Protein AF-A0A1M6VVF8-F1 (afdb_monomer_lite)

InterPro domains:
  IPR028204 Tricorn protease C1 domain [PF14684] (56-104)
  IPR029045 ClpP/crotonase-like domain superfamily [SSF52096] (55-132)

Secondary structure (DSSP, 8-state):
-------------B--------------------------EEE-TT----SPPPHHHHHHHHHHHHHHHHHH-S-TTTTT--HHHHHHHHHHHHHH-SSHHHHHHHHHHHHHTT--TT-EEET--PPPPEEES-EEEEETTEEEEEE--TTSS--TTPEEEEETTEEHHHHHHHTT--TTTHHHHHGGGT--------BS--S-EEEEEE-TTT--EEEEEE-EEEHHHHHHHHHHTT----TT---

Sequence (247 aa):
MHNRYITTLGVVLIVSSGFFVPGSSTQTPQTKHEAIPSSASINLLNLKPVGKPTVAEKRAVFNRVWKLFSVHYPSFSFKVVNWKKEKTIYEPKALRANTWSKFFGEINGMILTLHDYHSGLVNAPSIPYYSPAILTQYVDNQLVVVAAPQASKIRPGMVVLGTNGVSINNFMDGIGVPSTQVPDFFRPLGFQIRDVFIENSDRPEEVTVYNPKSGNVLSETLPVYDHSHLQAIWNQYGIILLSNIRL

Structure (mmCIF, N/CA/C/O backbone):
data_AF-A0A1M6VVF8-F1
#
_entry.id   AF-A0A1M6VVF8-F1
#
loop_
_atom_site.group_PDB
_atom_site.id
_atom_site.type_symbol
_atom_site.label_atom_id
_atom_site.label_alt_id
_atom_site.label_comp_id
_atom_site.label_asym_id
_atom_site.label_entity_id
_atom_site.label_seq_id
_atom_site.pdbx_PDB_ins_code
_atom_site.Cartn_x
_atom_site.Cartn_y
_atom_site.Cartn_z
_atom_site.occupancy
_atom_site.B_iso_or_equiv
_atom_site.auth_seq_id
_atom_site.auth_comp_id
_atom_site.auth_asym_id
_atom_site.auth_atom_id
_atom_site.pdbx_PDB_model_num
ATOM 1 N N . MET A 1 1 ? 38.860 12.052 -9.761 1.00 37.88 1 MET A N 1
ATOM 2 C CA . MET A 1 1 ? 37.422 11.758 -9.948 1.00 37.88 1 MET A CA 1
ATOM 3 C C . MET A 1 1 ? 37.241 10.253 -9.819 1.00 37.88 1 MET A C 1
ATOM 5 O O . MET A 1 1 ? 37.781 9.518 -10.631 1.00 37.88 1 MET A O 1
ATOM 9 N N . HIS A 1 2 ? 36.643 9.793 -8.719 1.00 32.72 2 HIS A N 1
ATOM 10 C CA . HIS A 1 2 ? 36.600 8.375 -8.349 1.00 32.72 2 HIS A CA 1
ATOM 11 C C . HIS A 1 2 ? 35.521 7.618 -9.140 1.00 32.72 2 HIS A C 1
ATOM 13 O O . HIS A 1 2 ? 34.332 7.795 -8.889 1.00 32.72 2 HIS A O 1
ATOM 19 N N . ASN A 1 3 ? 35.953 6.732 -10.041 1.00 36.28 3 ASN A N 1
ATOM 20 C CA . ASN A 1 3 ? 35.150 5.628 -10.565 1.00 36.28 3 ASN A CA 1
ATOM 21 C C . ASN A 1 3 ? 34.848 4.648 -9.420 1.00 36.28 3 ASN A C 1
ATOM 23 O O . ASN A 1 3 ? 35.696 3.838 -9.052 1.00 36.28 3 ASN A O 1
ATOM 27 N N . ARG A 1 4 ? 33.641 4.710 -8.853 1.00 34.53 4 ARG A N 1
ATOM 28 C CA . ARG A 1 4 ? 33.059 3.610 -8.072 1.00 34.53 4 ARG A CA 1
ATOM 29 C C . ARG A 1 4 ? 31.896 3.031 -8.871 1.00 34.53 4 ARG A C 1
ATOM 31 O O . ARG A 1 4 ? 30.742 3.355 -8.619 1.00 34.53 4 ARG A O 1
ATOM 38 N N . TYR A 1 5 ? 32.211 2.206 -9.867 1.00 36.88 5 TYR A N 1
ATOM 39 C CA . TYR A 1 5 ? 31.207 1.373 -10.519 1.00 36.88 5 TYR A CA 1
ATOM 40 C C . TYR A 1 5 ? 30.809 0.261 -9.546 1.00 36.88 5 TYR A C 1
ATOM 42 O O . TYR A 1 5 ? 31.585 -0.652 -9.270 1.00 36.88 5 TYR A O 1
ATOM 50 N N . ILE A 1 6 ? 29.600 0.363 -8.994 1.00 40.31 6 ILE A N 1
ATOM 51 C CA . ILE A 1 6 ? 28.922 -0.745 -8.321 1.00 40.31 6 ILE A CA 1
ATOM 52 C C . ILE A 1 6 ? 28.509 -1.723 -9.428 1.00 40.31 6 ILE A C 1
ATOM 54 O O . ILE A 1 6 ? 27.406 -1.658 -9.962 1.00 40.31 6 ILE A O 1
ATOM 58 N N . THR A 1 7 ? 29.424 -2.610 -9.815 1.00 39.16 7 THR A N 1
ATOM 59 C CA . THR A 1 7 ? 29.174 -3.666 -10.806 1.00 39.16 7 THR A CA 1
ATOM 60 C C . THR A 1 7 ? 29.006 -5.006 -10.105 1.00 39.16 7 THR A C 1
ATOM 62 O O . THR A 1 7 ? 29.743 -5.946 -10.372 1.00 39.16 7 THR A O 1
ATOM 65 N N . THR A 1 8 ? 28.059 -5.129 -9.174 1.00 37.53 8 THR A N 1
ATOM 66 C CA . THR A 1 8 ? 27.550 -6.457 -8.789 1.00 37.53 8 THR A CA 1
ATOM 67 C C . THR A 1 8 ? 26.143 -6.341 -8.207 1.00 37.53 8 THR A C 1
ATOM 69 O O . THR A 1 8 ? 25.942 -6.301 -7.000 1.00 37.53 8 THR A O 1
ATOM 72 N N . LEU A 1 9 ? 25.134 -6.304 -9.079 1.00 39.62 9 LEU A N 1
ATOM 73 C CA . LEU A 1 9 ? 23.787 -6.746 -8.712 1.00 39.62 9 LEU A CA 1
ATOM 74 C C . LEU A 1 9 ? 23.829 -8.276 -8.613 1.00 39.62 9 LEU A C 1
ATOM 76 O O . LEU A 1 9 ? 23.529 -8.986 -9.572 1.00 39.62 9 LEU A O 1
ATOM 80 N N . GLY A 1 10 ? 24.273 -8.782 -7.463 1.00 37.47 10 GLY A N 1
ATOM 81 C CA . GLY A 1 10 ? 24.111 -10.185 -7.103 1.00 37.47 10 GLY A CA 1
ATOM 82 C C . GLY A 1 10 ? 22.639 -10.444 -6.809 1.00 37.47 10 GLY A C 1
ATOM 83 O O . GLY A 1 10 ? 22.195 -10.266 -5.686 1.00 37.47 10 GLY A O 1
ATOM 84 N N . VAL A 1 11 ? 21.861 -10.811 -7.825 1.00 41.53 11 VAL A N 1
ATOM 85 C CA . VAL A 1 11 ? 20.496 -11.321 -7.646 1.00 41.53 11 VAL A CA 1
ATOM 86 C C . VAL A 1 11 ? 20.577 -12.826 -7.828 1.00 41.53 11 VAL A C 1
ATOM 88 O O . VAL A 1 11 ? 20.608 -13.314 -8.959 1.00 41.53 11 VAL A O 1
ATOM 91 N N . VAL A 1 12 ? 20.672 -13.555 -6.719 1.00 44.25 12 VAL A N 1
ATOM 92 C CA . VAL A 1 12 ? 20.669 -15.019 -6.719 1.00 44.25 12 VAL A CA 1
ATOM 93 C C . VAL A 1 12 ? 19.694 -15.493 -5.652 1.00 44.25 12 VAL A C 1
ATOM 95 O O . VAL A 1 12 ? 19.976 -15.370 -4.466 1.00 44.25 12 VAL A O 1
ATOM 98 N N . LEU A 1 13 ? 18.554 -15.994 -6.138 1.00 41.00 13 LEU A N 1
ATOM 99 C CA . LEU A 1 13 ? 17.633 -16.999 -5.586 1.00 41.00 13 LEU A CA 1
ATOM 100 C C . LEU A 1 13 ? 16.189 -16.584 -5.862 1.00 41.00 13 LEU A C 1
ATOM 102 O O . LEU A 1 13 ? 15.679 -15.619 -5.297 1.00 41.00 13 LEU A O 1
ATOM 106 N N . ILE A 1 14 ? 15.538 -17.364 -6.723 1.00 43.69 14 ILE A N 1
ATOM 107 C CA . ILE A 1 14 ? 14.090 -17.526 -6.693 1.00 43.69 14 ILE A CA 1
ATOM 108 C C . ILE A 1 14 ? 13.856 -18.683 -5.738 1.00 43.69 14 ILE A C 1
ATOM 110 O O . ILE A 1 14 ? 14.276 -19.807 -6.009 1.00 43.69 14 ILE A O 1
ATOM 114 N N . VAL A 1 15 ? 13.249 -18.397 -4.592 1.00 42.22 15 VAL A N 1
ATOM 115 C CA . VAL A 1 15 ? 12.835 -19.444 -3.660 1.00 42.22 15 VAL A CA 1
ATOM 116 C C . VAL A 1 15 ? 11.482 -19.946 -4.147 1.00 42.22 15 VAL A C 1
ATOM 118 O O . VAL A 1 15 ? 10.463 -19.309 -3.897 1.00 42.22 15 VAL A O 1
ATOM 121 N N . SER A 1 16 ? 11.463 -21.061 -4.879 1.00 38.25 16 SER A N 1
ATOM 122 C CA . SER A 1 16 ? 10.223 -21.808 -5.086 1.00 38.25 16 SER A CA 1
ATOM 123 C C . SER A 1 16 ? 9.969 -22.616 -3.817 1.00 38.25 16 SER A C 1
ATOM 125 O O . SER A 1 16 ? 10.670 -23.594 -3.550 1.00 38.25 16 SER A O 1
ATOM 127 N N . SER A 1 17 ? 9.004 -22.206 -3.001 1.00 39.75 17 SER A N 1
ATOM 128 C CA . SER A 1 17 ? 8.575 -22.980 -1.836 1.00 39.75 17 SER A CA 1
ATOM 129 C C . SER A 1 17 ? 7.789 -24.214 -2.294 1.00 39.75 17 SER A C 1
ATOM 131 O O . SER A 1 17 ? 6.562 -24.218 -2.313 1.00 39.75 17 SER A O 1
ATOM 133 N N . GLY A 1 18 ? 8.506 -25.262 -2.708 1.00 31.70 18 GLY A N 1
ATOM 134 C CA . GLY A 1 18 ? 7.954 -26.604 -2.865 1.00 31.70 18 GLY A CA 1
ATOM 135 C C . GLY A 1 18 ? 7.808 -27.244 -1.488 1.00 31.70 18 GLY A C 1
ATOM 136 O O . GLY A 1 18 ? 8.805 -27.495 -0.814 1.00 31.70 18 GLY A O 1
ATOM 137 N N . PHE A 1 19 ? 6.577 -27.481 -1.043 1.00 32.69 19 PHE A N 1
ATOM 138 C CA . PHE A 1 19 ? 6.321 -28.198 0.203 1.00 32.69 19 PHE A CA 1
ATOM 139 C C . PHE A 1 19 ? 6.717 -29.674 0.043 1.00 32.69 19 PHE A C 1
ATOM 141 O O . PHE A 1 19 ? 6.043 -30.426 -0.655 1.00 32.69 19 PHE A O 1
ATOM 148 N N . PHE A 1 20 ? 7.798 -30.096 0.702 1.00 29.22 20 PHE A N 1
ATOM 149 C CA . PHE A 1 20 ? 8.102 -31.510 0.929 1.00 29.22 20 PHE A CA 1
ATOM 150 C C . PHE A 1 20 ? 7.536 -31.894 2.303 1.00 29.22 20 PHE A C 1
ATOM 152 O O . PHE A 1 20 ? 8.004 -31.396 3.325 1.00 29.22 20 PHE A O 1
ATOM 159 N N . VAL A 1 21 ? 6.512 -32.749 2.335 1.00 32.06 21 VAL A N 1
ATOM 160 C CA . VAL A 1 21 ? 5.998 -33.356 3.572 1.00 32.06 21 VAL A CA 1
ATOM 161 C C . VAL A 1 21 ? 6.611 -34.755 3.689 1.00 32.06 21 VAL A C 1
ATOM 163 O O . VAL A 1 21 ? 6.272 -35.617 2.878 1.00 32.06 21 VAL A O 1
ATOM 166 N N . PRO A 1 22 ? 7.506 -35.033 4.654 1.00 32.88 22 PRO A N 1
ATOM 167 C CA . PRO A 1 22 ? 7.902 -36.399 4.955 1.00 32.88 22 PRO A CA 1
ATOM 168 C C . PRO A 1 22 ? 6.835 -37.012 5.868 1.00 32.88 22 PRO A C 1
ATOM 170 O O . PRO A 1 22 ? 6.723 -36.658 7.038 1.00 32.88 22 PRO A O 1
ATOM 173 N N . GLY A 1 23 ? 6.018 -37.913 5.325 1.00 30.55 23 GLY A N 1
ATOM 174 C CA . GLY A 1 23 ? 4.985 -38.606 6.090 1.00 30.55 23 GLY A CA 1
ATOM 175 C C . GLY A 1 23 ? 4.560 -39.902 5.417 1.00 30.55 23 GLY A C 1
ATOM 176 O O . GLY A 1 23 ? 3.806 -39.899 4.451 1.00 30.55 23 GLY A O 1
ATOM 177 N N . SER A 1 24 ? 5.060 -41.015 5.939 1.00 42.22 24 SER A N 1
ATOM 178 C CA . SER A 1 24 ? 4.653 -42.377 5.612 1.00 42.22 24 SER A CA 1
ATOM 179 C C . SER A 1 24 ? 3.178 -42.616 5.949 1.00 42.22 24 SER A C 1
ATOM 181 O O . SER A 1 24 ? 2.829 -42.699 7.124 1.00 42.22 24 SER A O 1
ATOM 183 N N . SER A 1 25 ? 2.322 -42.778 4.938 1.00 38.91 25 SER A N 1
ATOM 184 C CA . SER A 1 25 ? 1.074 -43.541 5.064 1.00 38.91 25 SER A CA 1
ATOM 185 C C . SER A 1 25 ? 0.576 -44.017 3.694 1.00 38.91 25 SER A C 1
ATOM 187 O O . SER A 1 25 ? 0.853 -43.421 2.657 1.00 38.91 25 SER A O 1
ATOM 189 N N . THR A 1 26 ? -0.075 -45.170 3.736 1.00 39.75 26 THR A N 1
ATOM 190 C CA . THR A 1 26 ? -0.655 -46.025 2.697 1.00 39.75 26 THR A CA 1
ATOM 191 C C . THR A 1 26 ? -1.169 -45.305 1.437 1.00 39.75 26 THR A C 1
ATOM 193 O O . THR A 1 26 ? -2.045 -44.448 1.505 1.00 39.75 26 THR A O 1
ATOM 196 N N . GLN A 1 27 ? -0.649 -45.702 0.267 1.00 35.16 27 GLN A N 1
ATOM 197 C CA . GLN A 1 27 ? -1.040 -45.179 -1.048 1.00 35.16 27 GLN A CA 1
ATOM 198 C C . GLN A 1 27 ? -2.427 -45.684 -1.479 1.00 35.16 27 GLN A C 1
ATOM 200 O O . GLN A 1 27 ? -2.582 -46.831 -1.894 1.00 35.16 27 GLN A O 1
ATOM 205 N N . THR A 1 28 ? -3.417 -44.796 -1.463 1.00 40.78 28 THR A N 1
ATOM 206 C CA . THR A 1 28 ? -4.572 -44.847 -2.378 1.00 40.78 28 THR A CA 1
ATOM 207 C C . THR A 1 28 ? -4.148 -44.196 -3.707 1.00 40.78 28 THR A C 1
ATOM 209 O O . THR A 1 28 ? -3.321 -43.281 -3.658 1.00 40.78 28 THR A O 1
ATOM 212 N N . PRO A 1 29 ? -4.663 -44.592 -4.892 1.00 41.09 29 PRO A N 1
ATOM 213 C CA . PRO A 1 29 ? -4.274 -43.974 -6.161 1.00 41.09 29 PRO A CA 1
ATOM 214 C C . PRO A 1 29 ? -4.738 -42.511 -6.215 1.00 41.09 29 PRO A C 1
ATOM 216 O O . PRO A 1 29 ? -5.852 -42.202 -6.630 1.00 41.09 29 PRO A O 1
ATOM 219 N N . GLN A 1 30 ? -3.889 -41.594 -5.756 1.00 37.03 30 GLN A N 1
ATOM 220 C CA . GLN A 1 30 ? -4.058 -40.171 -5.998 1.00 37.03 30 GLN A CA 1
ATOM 221 C C . GLN A 1 30 ? -3.741 -39.913 -7.469 1.00 37.03 30 GLN A C 1
ATOM 223 O O . GLN A 1 30 ? -2.630 -40.175 -7.938 1.00 37.03 30 GLN A O 1
ATOM 228 N N . THR A 1 31 ? -4.716 -39.378 -8.200 1.00 38.81 31 THR A N 1
ATOM 229 C CA . THR A 1 31 ? -4.455 -38.636 -9.431 1.00 38.81 31 THR A CA 1
ATOM 230 C C . THR A 1 31 ? -3.360 -37.621 -9.130 1.00 38.81 31 THR A C 1
ATOM 232 O O . THR A 1 31 ? -3.511 -36.745 -8.280 1.00 38.81 31 THR A O 1
ATOM 235 N N . LYS A 1 32 ? -2.214 -37.806 -9.782 1.00 35.88 32 LYS A N 1
ATOM 236 C CA . LYS A 1 32 ? -0.995 -37.021 -9.610 1.00 35.88 32 LYS A CA 1
ATOM 237 C C . LYS A 1 32 ? -1.233 -35.608 -10.154 1.00 35.88 32 LYS A C 1
ATOM 239 O O . LYS A 1 32 ? -0.818 -35.287 -11.261 1.00 35.88 32 LYS A O 1
ATOM 244 N N . HIS A 1 33 ? -1.951 -34.777 -9.406 1.00 43.50 33 HIS A N 1
ATOM 245 C CA . HIS A 1 33 ? -1.948 -33.340 -9.630 1.00 43.50 33 HIS A CA 1
ATOM 246 C C . HIS A 1 33 ? -0.563 -32.847 -9.214 1.00 43.50 33 HIS A C 1
ATOM 248 O O . HIS A 1 33 ? -0.262 -32.751 -8.025 1.00 43.50 33 HIS A O 1
ATOM 254 N N . GLU A 1 34 ? 0.311 -32.621 -10.195 1.00 39.91 34 GLU A N 1
ATOM 255 C CA . GLU A 1 34 ? 1.573 -31.925 -9.966 1.00 39.91 34 GLU A CA 1
ATOM 256 C C . GLU A 1 34 ? 1.272 -30.607 -9.253 1.00 39.91 34 GLU A C 1
ATOM 258 O O . GLU A 1 34 ? 0.502 -29.778 -9.743 1.00 39.91 34 GLU A O 1
ATOM 263 N N . ALA A 1 35 ? 1.846 -30.438 -8.062 1.00 48.91 35 ALA A N 1
ATOM 264 C CA . ALA A 1 35 ? 1.793 -29.178 -7.348 1.00 48.91 35 ALA A CA 1
ATOM 265 C C . ALA A 1 35 ? 2.505 -28.134 -8.212 1.00 48.91 35 ALA A C 1
ATOM 267 O O . ALA A 1 35 ? 3.732 -28.131 -8.314 1.00 48.91 35 ALA A O 1
ATOM 268 N N . ILE A 1 36 ? 1.728 -27.273 -8.865 1.00 49.25 36 ILE A N 1
ATOM 269 C CA . ILE A 1 36 ? 2.270 -26.129 -9.587 1.00 49.25 36 ILE A CA 1
ATOM 270 C C . ILE A 1 36 ? 2.908 -25.232 -8.518 1.00 49.25 36 ILE A C 1
ATOM 272 O O . ILE A 1 36 ? 2.189 -24.789 -7.616 1.00 49.25 36 ILE A O 1
ATOM 276 N N . PRO A 1 37 ? 4.229 -24.975 -8.555 1.00 50.06 37 PRO A N 1
ATOM 277 C CA . PRO A 1 37 ? 4.837 -24.021 -7.637 1.00 50.06 37 PRO A CA 1
ATOM 278 C C . PRO A 1 37 ? 4.098 -22.693 -7.802 1.00 50.06 37 PRO A C 1
ATOM 280 O O . PRO A 1 37 ? 3.917 -22.237 -8.922 1.00 50.06 37 PRO A O 1
ATOM 283 N N . SER A 1 38 ? 3.597 -22.112 -6.713 1.00 56.03 38 SER A N 1
ATOM 284 C CA . SER A 1 38 ? 2.626 -21.010 -6.758 1.00 56.03 38 SER A CA 1
ATOM 285 C C . SER A 1 38 ? 3.227 -19.657 -6.369 1.00 56.03 38 SER A C 1
ATOM 287 O O . SER A 1 38 ? 2.494 -18.789 -5.909 1.00 56.03 38 SER A O 1
ATOM 289 N N . SER A 1 39 ? 4.552 -19.500 -6.462 1.00 57.56 39 SER A N 1
ATOM 290 C CA . SER A 1 39 ? 5.267 -18.334 -5.939 1.00 57.56 39 SER A CA 1
ATOM 291 C C . SER A 1 39 ? 6.555 -18.009 -6.698 1.00 57.56 39 SER A C 1
ATOM 293 O O . SER A 1 39 ? 7.280 -18.913 -7.117 1.00 57.56 39 SER A O 1
ATOM 295 N N . ALA A 1 40 ? 6.881 -16.716 -6.832 1.00 67.38 40 ALA A N 1
ATOM 296 C CA . ALA A 1 40 ? 8.209 -16.269 -7.256 1.00 67.38 40 ALA A CA 1
ATOM 297 C C . ALA A 1 40 ? 8.630 -14.977 -6.538 1.00 67.38 40 ALA A C 1
ATOM 299 O O . ALA A 1 40 ? 8.149 -13.887 -6.836 1.00 67.38 40 ALA A O 1
ATOM 300 N N . SER A 1 41 ? 9.600 -15.082 -5.635 1.00 66.00 41 SER A N 1
ATOM 301 C CA . SER A 1 41 ? 10.222 -13.926 -4.981 1.00 66.00 41 SER A CA 1
ATOM 302 C C . SER A 1 41 ? 11.605 -13.636 -5.557 1.00 66.00 41 SER A C 1
ATOM 304 O O . SER A 1 41 ? 12.371 -14.557 -5.840 1.00 66.00 41 SER A O 1
ATOM 306 N N . ILE A 1 42 ? 11.947 -12.351 -5.690 1.00 72.25 42 ILE A N 1
ATOM 307 C CA . ILE A 1 42 ? 13.299 -11.909 -6.053 1.00 72.25 42 ILE A CA 1
ATOM 308 C C . ILE A 1 42 ? 13.946 -11.275 -4.828 1.00 72.25 42 ILE A C 1
ATOM 310 O O . ILE A 1 42 ? 13.526 -10.214 -4.368 1.00 72.25 42 ILE A O 1
ATOM 314 N N . ASN A 1 43 ? 15.007 -11.901 -4.325 1.00 72.56 43 ASN A N 1
ATOM 315 C CA . ASN A 1 43 ? 15.827 -11.318 -3.271 1.00 72.56 43 ASN A CA 1
ATOM 316 C C . ASN A 1 43 ? 16.910 -10.421 -3.875 1.00 72.56 43 ASN A C 1
ATOM 318 O O . ASN A 1 43 ? 17.728 -10.870 -4.678 1.00 72.56 43 ASN A O 1
ATOM 322 N N . LEU A 1 44 ? 16.918 -9.149 -3.476 1.00 68.00 44 LEU A N 1
ATOM 323 C CA . LEU A 1 44 ? 17.895 -8.167 -3.940 1.00 68.00 44 LEU A CA 1
ATOM 324 C C . LEU A 1 44 ? 19.170 -8.121 -3.076 1.00 68.00 44 LEU A C 1
ATOM 326 O O . LEU A 1 44 ? 19.926 -7.165 -3.196 1.00 68.00 44 LEU A O 1
ATOM 330 N N . LEU A 1 45 ? 19.410 -9.123 -2.216 1.00 60.53 45 LEU A N 1
ATOM 331 C CA . LEU A 1 45 ? 20.599 -9.280 -1.358 1.00 60.53 45 LEU A CA 1
ATOM 332 C C . LEU A 1 45 ? 21.091 -7.955 -0.757 1.00 60.53 45 LEU A C 1
ATOM 334 O O . LEU A 1 45 ? 22.209 -7.512 -1.017 1.00 60.53 45 LEU A O 1
ATOM 338 N N . ASN A 1 46 ? 20.243 -7.324 0.061 1.00 56.69 46 ASN A N 1
ATOM 339 C CA . ASN A 1 46 ? 20.556 -6.064 0.737 1.00 56.69 46 ASN A CA 1
ATOM 340 C C . ASN A 1 46 ? 21.073 -4.990 -0.224 1.00 56.69 46 ASN A C 1
ATOM 342 O O . ASN A 1 46 ? 22.063 -4.313 0.070 1.00 56.69 46 ASN A O 1
ATOM 346 N N . LEU A 1 47 ? 20.409 -4.831 -1.372 1.00 63.91 47 LEU A N 1
ATOM 347 C CA . LEU A 1 47 ? 20.701 -3.736 -2.279 1.00 63.91 47 LEU A CA 1
ATOM 348 C C . LEU A 1 47 ? 20.550 -2.421 -1.507 1.00 63.91 47 LEU A C 1
ATOM 350 O O . LEU A 1 47 ? 19.446 -1.962 -1.225 1.00 63.91 47 LEU A O 1
ATOM 354 N N . LYS A 1 48 ? 21.683 -1.802 -1.181 1.00 67.44 48 LYS A N 1
ATOM 355 C CA . LYS A 1 48 ? 21.762 -0.454 -0.615 1.00 67.44 48 LYS A CA 1
ATOM 356 C C . LYS A 1 48 ? 22.349 0.464 -1.677 1.00 67.44 48 LYS A C 1
ATOM 358 O O . LYS A 1 48 ? 23.502 0.881 -1.554 1.00 67.44 48 LYS A O 1
ATOM 363 N N . PRO A 1 49 ? 21.620 0.708 -2.778 1.00 71.69 49 PRO A N 1
ATOM 364 C CA . PRO A 1 49 ? 22.146 1.549 -3.829 1.00 71.69 49 PRO A CA 1
ATOM 365 C C . PRO A 1 49 ? 22.340 2.965 -3.270 1.00 71.69 49 PRO A C 1
ATOM 367 O O . PRO A 1 49 ? 21.464 3.522 -2.606 1.00 71.69 49 PRO A O 1
ATOM 370 N N . VAL A 1 50 ? 23.527 3.523 -3.490 1.00 72.56 50 VAL A N 1
ATOM 371 C CA . VAL A 1 50 ? 23.922 4.829 -2.953 1.00 72.56 50 VAL A CA 1
ATOM 372 C C . VAL A 1 50 ? 23.605 5.910 -3.983 1.00 72.56 50 VAL A C 1
ATOM 374 O O . VAL A 1 50 ? 23.865 5.739 -5.172 1.00 72.56 50 VAL A O 1
ATOM 377 N N . GLY A 1 51 ? 23.073 7.044 -3.528 1.00 83.94 51 GLY A N 1
ATOM 378 C CA . GLY A 1 51 ? 22.809 8.203 -4.381 1.00 83.94 51 GLY A CA 1
ATOM 379 C C . GLY A 1 51 ? 21.518 8.105 -5.200 1.00 83.94 51 GLY A C 1
ATOM 380 O O . GLY A 1 51 ? 20.630 7.298 -4.922 1.00 83.94 51 GLY A O 1
ATOM 381 N N . LYS A 1 52 ? 21.387 8.993 -6.192 1.00 87.38 52 LYS A N 1
ATOM 382 C CA . LYS A 1 52 ? 20.211 9.053 -7.069 1.00 87.38 52 LYS A CA 1
ATOM 383 C C . LYS A 1 52 ? 20.390 8.101 -8.258 1.00 87.38 52 LYS A C 1
ATOM 385 O O . LYS A 1 52 ? 21.429 8.179 -8.908 1.00 87.38 52 LYS A O 1
ATOM 390 N N . PRO A 1 53 ? 19.388 7.267 -8.583 1.00 88.88 53 PRO A N 1
ATOM 391 C CA . PRO A 1 53 ? 19.461 6.390 -9.743 1.00 88.88 53 PRO A CA 1
ATOM 392 C C . PRO A 1 53 ? 19.502 7.178 -11.056 1.00 88.88 53 PRO A C 1
ATOM 394 O O . PRO A 1 53 ? 18.636 8.023 -11.309 1.00 88.88 53 PRO A O 1
ATOM 397 N N . THR A 1 54 ? 20.419 6.828 -11.952 1.00 92.31 54 THR A N 1
ATOM 398 C CA . THR A 1 54 ? 20.358 7.274 -13.349 1.00 92.31 54 THR A CA 1
ATOM 399 C C . THR A 1 54 ? 19.243 6.549 -14.113 1.00 92.31 54 THR A C 1
ATOM 401 O O . THR A 1 54 ? 18.758 5.484 -13.721 1.00 92.31 54 THR A O 1
ATOM 404 N N . VAL A 1 55 ? 18.809 7.107 -15.249 1.00 94.31 55 VAL A N 1
ATOM 405 C CA . VAL A 1 55 ? 17.811 6.455 -16.121 1.00 94.31 55 VAL A CA 1
ATOM 406 C C . VAL A 1 55 ? 18.328 5.120 -16.670 1.00 94.31 55 V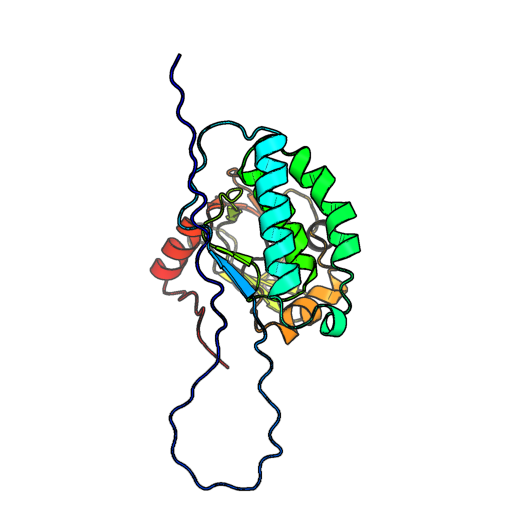AL A C 1
ATOM 408 O O . VAL A 1 55 ? 17.558 4.164 -16.767 1.00 94.31 55 VAL A O 1
ATOM 411 N N . ALA A 1 56 ? 19.620 5.039 -16.997 1.00 92.38 56 ALA A N 1
ATOM 412 C CA . ALA A 1 56 ? 20.238 3.824 -17.521 1.00 92.38 56 ALA A CA 1
ATOM 413 C C . ALA A 1 56 ? 20.233 2.688 -16.485 1.00 92.38 56 ALA A C 1
ATOM 415 O O . ALA A 1 56 ? 19.806 1.577 -16.803 1.00 92.38 56 ALA A O 1
ATOM 416 N N . GLU A 1 57 ? 20.613 2.977 -15.236 1.00 91.19 57 GLU A N 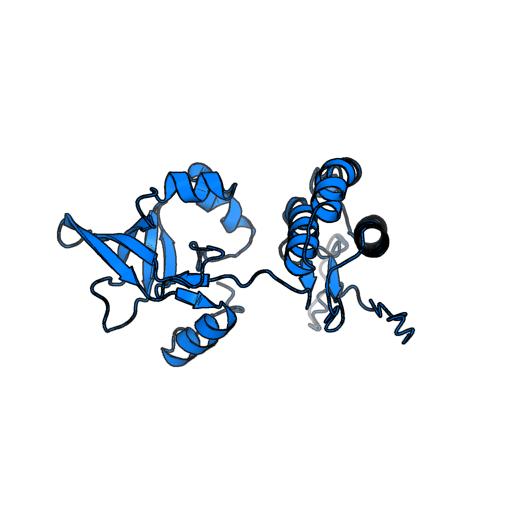1
ATOM 417 C CA . GLU A 1 57 ? 20.583 1.998 -14.140 1.00 91.19 57 GLU A CA 1
ATOM 418 C C . GLU A 1 57 ? 19.160 1.508 -13.860 1.00 91.19 57 GLU A C 1
ATOM 420 O O . GLU A 1 57 ? 18.925 0.299 -13.805 1.00 91.19 57 GLU A O 1
ATOM 425 N N . LYS A 1 58 ? 18.185 2.426 -13.770 1.00 94.00 58 LYS A N 1
ATOM 426 C CA . LYS A 1 58 ? 16.769 2.061 -13.583 1.00 94.00 58 LYS A CA 1
ATOM 427 C C . LYS A 1 58 ? 16.281 1.131 -14.680 1.00 94.00 58 LYS A C 1
ATOM 429 O O . LYS A 1 58 ? 15.646 0.122 -14.393 1.00 94.00 58 LYS A O 1
ATOM 434 N N . ARG A 1 59 ? 16.599 1.437 -15.940 1.00 96.12 59 ARG A N 1
ATOM 435 C CA . ARG A 1 59 ? 16.193 0.610 -17.082 1.00 96.12 59 ARG A CA 1
ATOM 436 C C . ARG A 1 59 ? 16.818 -0.780 -17.029 1.00 96.12 59 ARG A C 1
ATOM 438 O O . ARG A 1 59 ? 16.126 -1.759 -17.299 1.00 96.12 59 ARG A O 1
ATOM 445 N N . ALA A 1 60 ? 18.097 -0.876 -16.672 1.00 91.75 60 ALA A N 1
ATOM 446 C CA . ALA A 1 60 ? 18.781 -2.157 -16.532 1.00 91.75 60 ALA A CA 1
ATOM 447 C C . ALA A 1 60 ? 18.139 -3.023 -15.434 1.00 91.75 60 ALA A C 1
ATOM 449 O O . ALA A 1 60 ? 17.794 -4.178 -15.691 1.00 91.75 60 ALA A O 1
ATOM 450 N N . VAL A 1 61 ? 17.907 -2.455 -14.245 1.00 91.44 61 VAL A N 1
ATOM 451 C CA . VAL A 1 61 ? 17.283 -3.167 -13.117 1.00 91.44 61 VAL A CA 1
ATOM 452 C C . VAL A 1 61 ? 15.842 -3.563 -13.436 1.00 91.44 61 VAL A C 1
ATOM 454 O O . VAL A 1 61 ? 15.474 -4.722 -13.249 1.00 91.44 61 VAL A O 1
ATOM 457 N N . PHE A 1 62 ? 15.041 -2.642 -13.978 1.00 95.25 62 PHE A N 1
ATOM 458 C CA . PHE A 1 62 ? 13.647 -2.904 -14.335 1.00 95.25 62 PHE A CA 1
ATOM 459 C C . PHE A 1 62 ? 13.535 -4.057 -15.337 1.00 95.25 62 PHE A C 1
ATOM 461 O O . PHE A 1 62 ? 12.818 -5.027 -15.096 1.00 95.25 62 PHE A O 1
ATOM 468 N N . ASN A 1 63 ? 14.293 -4.000 -16.438 1.00 95.19 63 ASN A N 1
ATOM 469 C CA . ASN A 1 63 ? 14.268 -5.049 -17.458 1.00 95.19 63 ASN A CA 1
ATOM 470 C C . ASN A 1 63 ? 14.758 -6.394 -16.914 1.00 95.19 63 ASN A C 1
ATOM 472 O O . ASN A 1 63 ? 14.254 -7.438 -17.331 1.00 95.19 63 ASN A O 1
ATOM 476 N N . ARG A 1 64 ? 15.715 -6.389 -15.978 1.00 91.38 64 ARG A N 1
ATOM 477 C CA . ARG A 1 64 ? 16.183 -7.611 -15.321 1.00 91.38 64 ARG A CA 1
ATOM 478 C C . ARG A 1 64 ? 15.088 -8.241 -14.464 1.00 91.38 64 ARG A C 1
ATOM 480 O O . ARG A 1 64 ? 14.840 -9.432 -14.630 1.00 91.38 64 ARG A O 1
ATOM 487 N N . VAL A 1 65 ? 14.427 -7.465 -13.602 1.00 91.62 65 VAL A N 1
ATOM 488 C CA . VAL A 1 65 ? 13.310 -7.945 -12.768 1.00 91.62 65 VAL A CA 1
ATOM 489 C C . VAL A 1 65 ? 12.162 -8.446 -13.638 1.00 91.62 65 VAL A C 1
ATOM 491 O O . VAL A 1 65 ? 11.714 -9.577 -13.465 1.00 91.62 65 VAL A O 1
ATOM 494 N N . TRP A 1 66 ? 11.743 -7.651 -14.626 1.00 94.81 66 TRP A N 1
ATOM 495 C CA . TRP A 1 66 ? 10.677 -8.033 -15.548 1.00 94.81 66 TRP A CA 1
ATOM 496 C C . TRP A 1 66 ? 10.991 -9.356 -16.255 1.00 94.81 66 TRP A C 1
ATOM 498 O O . TRP A 1 66 ? 10.146 -10.247 -16.288 1.00 94.81 66 TRP A O 1
ATOM 508 N N . LYS A 1 67 ? 12.225 -9.521 -16.758 1.00 92.31 67 LYS A N 1
ATOM 509 C CA . LYS A 1 67 ? 12.669 -10.756 -17.418 1.00 92.31 67 LYS A CA 1
ATOM 510 C C . LYS A 1 67 ? 12.689 -11.952 -16.464 1.00 92.31 67 LYS A C 1
ATOM 512 O O . LYS A 1 67 ? 12.330 -13.041 -16.893 1.00 92.31 67 LYS A O 1
ATOM 517 N N . LEU A 1 68 ? 13.104 -11.775 -15.209 1.00 89.88 68 LEU A N 1
ATOM 518 C CA . LEU A 1 68 ? 13.103 -12.858 -14.220 1.00 89.88 68 LEU A CA 1
ATOM 519 C C . LEU A 1 68 ? 11.686 -13.386 -13.982 1.00 89.88 68 LEU A C 1
ATOM 521 O O . LEU A 1 68 ? 11.476 -14.592 -14.077 1.00 89.88 68 LEU A O 1
ATOM 525 N N . PHE A 1 69 ? 10.710 -12.499 -13.784 1.00 90.88 69 PHE A N 1
ATOM 526 C CA . PHE A 1 69 ? 9.303 -12.895 -13.702 1.00 90.88 69 PHE A CA 1
ATOM 527 C C . PHE A 1 69 ? 8.824 -13.547 -15.006 1.00 90.88 69 PHE A C 1
ATOM 529 O O . PHE A 1 69 ? 8.236 -14.619 -14.957 1.00 90.88 69 PHE A O 1
ATOM 536 N N . SER A 1 70 ? 9.144 -12.983 -16.177 1.00 91.06 70 SER A N 1
ATOM 537 C CA . SER A 1 70 ? 8.752 -13.567 -17.472 1.00 91.06 70 SER A CA 1
ATOM 538 C C . SER A 1 70 ? 9.247 -15.002 -17.684 1.00 91.06 70 SER A C 1
ATOM 540 O O . SER A 1 70 ? 8.616 -15.750 -18.423 1.00 91.06 70 SER A O 1
ATOM 542 N N . VAL A 1 71 ? 10.393 -15.365 -17.099 1.00 87.75 71 VAL A N 1
ATOM 543 C CA . VAL A 1 71 ? 11.020 -16.686 -17.272 1.00 87.75 71 VAL A CA 1
ATOM 544 C C . VAL A 1 71 ? 10.599 -17.670 -16.183 1.00 87.75 71 VAL A C 1
ATOM 546 O O . VAL A 1 71 ? 10.462 -18.855 -16.465 1.00 87.75 71 VAL A O 1
ATOM 549 N N . HIS A 1 72 ? 10.434 -17.202 -14.947 1.00 86.56 72 HIS A N 1
ATOM 550 C CA . HIS A 1 72 ? 10.322 -18.082 -13.783 1.00 86.56 72 HIS A CA 1
ATOM 551 C C . HIS A 1 72 ? 8.979 -18.006 -13.060 1.00 86.56 72 HIS A C 1
ATOM 553 O O . HIS A 1 72 ? 8.724 -18.844 -12.198 1.00 86.56 72 HIS A O 1
ATOM 559 N N . TYR A 1 73 ? 8.127 -17.025 -13.370 1.00 87.38 73 TYR A N 1
ATOM 560 C CA . TYR A 1 73 ? 6.800 -16.978 -12.776 1.00 87.38 73 TYR A CA 1
ATOM 561 C C . TYR A 1 73 ? 5.943 -18.123 -13.343 1.00 87.38 73 TYR A C 1
ATOM 563 O O . TYR A 1 73 ? 5.811 -18.233 -14.564 1.00 87.38 73 TYR A O 1
ATOM 571 N N . PRO A 1 74 ? 5.361 -18.975 -12.485 1.00 80.94 74 PRO A N 1
ATOM 572 C CA . PRO A 1 74 ? 4.781 -20.257 -12.880 1.00 80.94 74 PRO A CA 1
ATOM 573 C C . PRO A 1 74 ? 3.595 -20.142 -13.842 1.00 80.94 74 PRO A C 1
ATOM 575 O O . PRO A 1 74 ? 3.449 -20.995 -14.714 1.00 80.94 74 PRO A O 1
ATOM 578 N N . SER A 1 75 ? 2.744 -19.114 -13.725 1.00 81.00 75 SER A N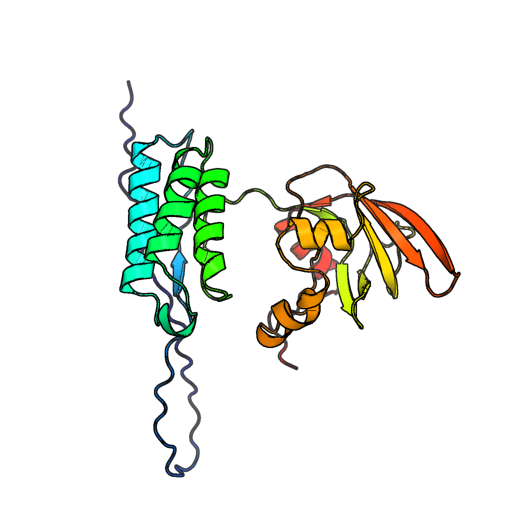 1
ATOM 579 C CA . SER A 1 75 ? 1.663 -18.914 -14.698 1.00 81.00 75 SER A CA 1
ATOM 580 C C . SER A 1 75 ? 1.016 -17.529 -14.633 1.00 81.00 75 SER A C 1
ATOM 582 O O . SER A 1 75 ? 0.195 -17.244 -13.763 1.00 81.00 75 SER A O 1
ATOM 584 N N . PHE A 1 76 ? 1.312 -16.678 -15.620 1.00 86.94 76 PHE A N 1
ATOM 585 C CA . PHE A 1 76 ? 0.570 -15.427 -15.833 1.00 86.94 76 PHE A CA 1
ATOM 586 C C . PHE A 1 76 ? -0.840 -15.667 -16.385 1.00 86.94 76 PHE A C 1
ATOM 588 O O . PHE A 1 76 ? -1.757 -14.909 -16.078 1.00 86.94 76 PHE A O 1
ATOM 595 N N . SER A 1 77 ? -1.027 -16.720 -17.191 1.00 82.44 77 SER A N 1
ATOM 596 C CA . SER A 1 77 ? -2.315 -17.036 -17.821 1.00 82.44 77 SER A CA 1
ATOM 597 C C . SER A 1 77 ? -3.353 -17.485 -16.800 1.00 82.44 77 SER A C 1
ATOM 599 O O . SER A 1 77 ? -4.498 -17.053 -16.882 1.00 82.44 77 SER A O 1
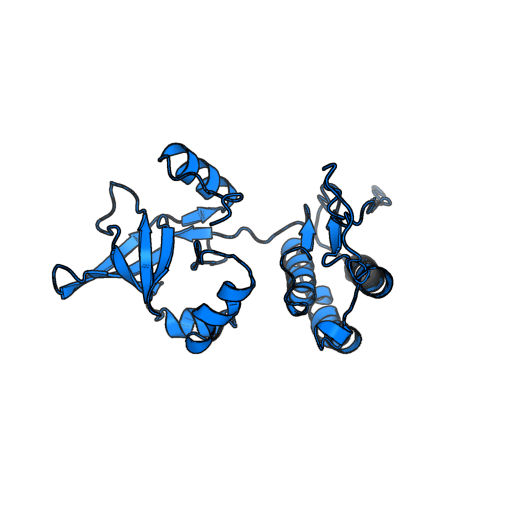ATOM 601 N N . PHE A 1 78 ? -2.946 -18.271 -15.798 1.00 80.88 78 PHE A N 1
ATOM 602 C CA . PHE A 1 78 ? -3.817 -18.661 -14.688 1.00 80.88 78 PHE A CA 1
ATOM 603 C C . PHE A 1 78 ? -4.320 -17.447 -13.897 1.00 80.88 78 PHE A C 1
ATOM 605 O O . PHE A 1 78 ? -5.466 -17.414 -13.464 1.00 80.88 78 PHE A O 1
ATOM 612 N N . LYS A 1 79 ? -3.474 -16.424 -13.751 1.00 80.12 79 LYS A N 1
ATOM 613 C CA . LYS A 1 79 ? -3.817 -15.159 -13.090 1.00 80.12 79 LYS A CA 1
ATOM 614 C C . LYS A 1 79 ? -4.514 -14.155 -14.016 1.00 80.12 79 LYS A C 1
ATOM 616 O O . LYS A 1 79 ? -4.866 -13.074 -13.567 1.00 80.12 79 LYS A O 1
ATOM 621 N N . VAL A 1 80 ? -4.712 -14.493 -15.295 1.00 88.31 80 VAL A N 1
ATOM 622 C CA . VAL A 1 80 ? -5.294 -13.608 -16.323 1.00 88.31 80 VAL A CA 1
ATOM 623 C C . VAL A 1 80 ? -4.524 -12.276 -16.444 1.00 88.31 80 VAL A C 1
ATOM 625 O O . VAL A 1 80 ? -5.072 -11.235 -16.800 1.00 88.31 80 VAL A O 1
ATOM 628 N N . VAL A 1 81 ? -3.213 -12.300 -16.179 1.00 88.44 81 VAL A N 1
ATOM 629 C CA . VAL A 1 81 ? -2.354 -11.110 -16.234 1.00 88.44 81 VAL A CA 1
ATOM 630 C C . VAL A 1 81 ? -1.647 -11.031 -17.578 1.00 88.44 81 VAL A C 1
ATOM 632 O O . VAL A 1 81 ? -0.921 -11.938 -17.989 1.00 88.44 81 VAL A O 1
ATOM 635 N N . ASN A 1 82 ? -1.785 -9.892 -18.255 1.00 93.69 82 ASN A N 1
ATOM 636 C CA . ASN A 1 82 ? -0.990 -9.592 -19.439 1.00 93.69 82 ASN A CA 1
ATOM 637 C C . ASN A 1 82 ? 0.341 -8.954 -19.024 1.00 93.69 82 ASN A C 1
ATOM 639 O O . ASN A 1 82 ? 0.501 -7.736 -19.037 1.00 93.69 82 ASN A O 1
ATOM 643 N N . TRP A 1 83 ? 1.329 -9.788 -18.706 1.00 93.69 83 TRP A N 1
ATOM 644 C CA . TRP A 1 83 ? 2.623 -9.319 -18.197 1.00 93.69 83 TRP A CA 1
ATOM 645 C C . TRP A 1 83 ? 3.370 -8.352 -19.133 1.00 93.69 83 TRP A C 1
ATOM 647 O O . TRP A 1 83 ? 4.117 -7.469 -18.698 1.00 93.69 83 TRP A O 1
ATOM 657 N N . LYS A 1 84 ? 3.150 -8.476 -20.447 1.00 95.12 84 LYS A N 1
ATOM 658 C CA . LYS A 1 84 ? 3.693 -7.535 -21.434 1.00 95.12 84 LYS A CA 1
ATOM 659 C C . LYS A 1 84 ? 3.016 -6.167 -21.331 1.00 95.12 84 LYS A C 1
ATOM 661 O O . LYS A 1 84 ? 3.705 -5.155 -21.440 1.00 95.12 84 LYS A O 1
ATOM 666 N N . LYS A 1 85 ? 1.699 -6.126 -21.112 1.00 95.69 85 LYS A N 1
ATOM 667 C CA . LYS A 1 85 ? 0.954 -4.883 -20.865 1.00 95.69 85 LYS A CA 1
ATOM 668 C C . LYS A 1 85 ? 1.440 -4.210 -19.582 1.00 95.69 85 LYS A C 1
ATOM 670 O O . LYS A 1 85 ? 1.719 -3.013 -19.618 1.00 95.69 85 LYS A O 1
ATOM 675 N N . GLU A 1 86 ? 1.667 -4.968 -18.513 1.00 95.00 86 GLU A N 1
ATOM 676 C CA . GLU A 1 86 ? 2.177 -4.408 -17.253 1.00 95.00 86 GLU A CA 1
ATOM 677 C C . GLU A 1 86 ? 3.533 -3.717 -17.428 1.00 95.00 86 GLU A C 1
ATOM 679 O O . GLU A 1 86 ? 3.733 -2.604 -16.937 1.00 95.00 86 GLU A O 1
ATOM 684 N N . LYS A 1 87 ? 4.425 -4.277 -18.259 1.00 97.00 87 LYS A N 1
ATOM 685 C CA . LYS A 1 87 ? 5.679 -3.606 -18.647 1.00 97.00 87 LYS A CA 1
ATOM 686 C C . LYS A 1 87 ? 5.438 -2.195 -19.185 1.00 97.00 87 LYS A C 1
ATOM 688 O O . LYS A 1 87 ? 6.106 -1.253 -18.770 1.00 97.00 87 LYS A O 1
ATOM 693 N N . THR A 1 88 ? 4.484 -2.049 -20.107 1.00 97.56 88 THR A N 1
ATOM 694 C CA . THR A 1 88 ? 4.190 -0.767 -20.771 1.00 97.56 88 THR A CA 1
ATOM 695 C C . THR A 1 88 ? 3.613 0.280 -19.819 1.00 97.56 88 THR A C 1
ATOM 697 O O . THR A 1 88 ? 3.827 1.473 -20.026 1.00 97.56 88 THR A O 1
ATOM 700 N N . ILE A 1 89 ? 2.934 -0.157 -18.756 1.00 96.25 89 ILE A N 1
ATOM 701 C CA . ILE A 1 89 ? 2.347 0.714 -17.734 1.00 96.25 89 ILE A CA 1
ATOM 702 C C . ILE A 1 89 ? 3.412 1.163 -16.730 1.00 96.25 89 ILE A C 1
ATOM 704 O O . ILE A 1 89 ? 3.508 2.354 -16.419 1.00 96.25 89 ILE A O 1
ATOM 708 N N . TYR A 1 90 ? 4.208 0.224 -16.215 1.00 96.94 90 TYR A N 1
ATOM 709 C CA . TYR A 1 90 ? 5.087 0.472 -15.072 1.00 96.94 90 TYR A CA 1
ATOM 710 C C . TYR A 1 90 ? 6.504 0.903 -15.453 1.00 96.94 90 TYR A C 1
ATOM 712 O O . TYR A 1 90 ? 7.106 1.675 -14.707 1.00 96.94 90 TYR A O 1
ATOM 720 N N . GLU A 1 91 ? 7.037 0.506 -16.614 1.00 97.75 91 GLU A N 1
ATOM 721 C CA . GLU A 1 91 ? 8.384 0.924 -17.034 1.00 97.75 91 GLU A CA 1
ATOM 722 C C . GLU A 1 91 ? 8.514 2.456 -17.099 1.00 97.75 91 GLU A C 1
ATOM 724 O O . GLU A 1 91 ? 9.430 2.998 -16.475 1.00 97.75 91 GLU A O 1
ATOM 729 N N . PRO A 1 92 ? 7.598 3.211 -17.743 1.00 97.88 92 PRO A N 1
ATOM 730 C CA . PRO A 1 92 ? 7.706 4.668 -17.775 1.00 97.88 92 PRO A CA 1
ATOM 731 C C . PRO A 1 92 ? 7.605 5.309 -16.386 1.00 97.88 92 PRO A C 1
ATOM 733 O O . PRO A 1 92 ? 8.279 6.306 -16.128 1.00 97.88 92 PRO A O 1
ATOM 736 N N . LYS A 1 93 ? 6.783 4.752 -15.484 1.00 96.44 93 LYS A N 1
ATOM 737 C CA . LYS A 1 93 ? 6.638 5.251 -14.107 1.00 96.44 93 LYS A CA 1
ATOM 738 C C . LYS A 1 93 ? 7.925 5.036 -13.312 1.00 96.44 93 LYS A C 1
ATOM 740 O O . LYS A 1 93 ? 8.486 5.999 -12.790 1.00 96.44 93 LYS A O 1
ATOM 745 N N . ALA A 1 94 ? 8.458 3.814 -13.339 1.00 95.94 94 ALA A N 1
ATOM 746 C CA . ALA A 1 94 ? 9.718 3.463 -12.696 1.00 95.94 94 ALA A CA 1
ATOM 747 C C . ALA A 1 94 ? 10.872 4.337 -13.216 1.00 95.94 94 ALA A C 1
ATOM 749 O O . ALA A 1 94 ? 11.636 4.903 -12.435 1.00 95.94 94 ALA A O 1
ATOM 750 N N . LEU A 1 95 ? 10.973 4.545 -14.534 1.00 96.88 95 LEU A N 1
ATOM 751 C CA . LEU A 1 95 ? 12.023 5.384 -15.118 1.00 96.88 95 LEU A CA 1
ATOM 752 C C . LEU A 1 95 ? 11.912 6.870 -14.742 1.00 96.88 95 LEU A C 1
ATOM 754 O O . LEU A 1 95 ? 12.942 7.547 -14.720 1.00 96.88 95 LEU A O 1
ATOM 758 N N . ARG A 1 96 ? 10.726 7.381 -14.394 1.00 96.62 96 ARG A N 1
ATOM 759 C CA . ARG A 1 96 ? 10.537 8.756 -13.888 1.00 96.62 96 ARG A CA 1
ATOM 760 C C . ARG A 1 96 ? 10.822 8.914 -12.392 1.00 96.62 96 ARG A C 1
ATOM 762 O O . ARG A 1 96 ? 10.934 10.041 -11.921 1.00 96.62 96 ARG A O 1
ATOM 769 N N . ALA A 1 97 ? 10.967 7.826 -11.638 1.00 92.88 97 ALA A N 1
ATOM 770 C CA . ALA A 1 97 ? 11.225 7.898 -10.205 1.00 92.88 97 ALA A CA 1
ATOM 771 C C . ALA A 1 97 ? 12.589 8.542 -9.896 1.00 92.88 97 ALA A C 1
ATOM 773 O O . ALA A 1 97 ? 13.620 8.145 -10.439 1.00 92.88 97 ALA A O 1
ATOM 774 N N . ASN A 1 98 ? 12.607 9.516 -8.983 1.00 91.19 98 ASN A N 1
ATOM 775 C CA . ASN A 1 98 ? 13.817 10.280 -8.639 1.00 91.19 98 ASN A CA 1
ATOM 776 C C . ASN A 1 98 ? 14.643 9.663 -7.495 1.00 91.19 98 ASN A C 1
ATOM 778 O O . ASN A 1 98 ? 15.720 10.163 -7.174 1.00 91.19 98 ASN A O 1
ATOM 782 N N . THR A 1 99 ? 14.144 8.597 -6.868 1.00 89.56 99 THR A N 1
ATOM 783 C CA . THR A 1 99 ? 14.805 7.880 -5.769 1.00 89.56 99 THR A CA 1
ATOM 784 C C . THR A 1 99 ? 14.693 6.375 -5.982 1.00 89.56 99 THR A C 1
ATOM 786 O O . THR A 1 99 ? 13.777 5.911 -6.666 1.00 89.56 99 THR A O 1
ATOM 789 N N . TRP A 1 100 ? 15.603 5.607 -5.377 1.00 89.12 100 TRP A N 1
ATOM 790 C CA . TRP A 1 100 ? 15.550 4.144 -5.415 1.00 89.12 100 TRP A CA 1
ATOM 791 C C . TRP A 1 100 ? 14.272 3.590 -4.781 1.00 89.12 100 TRP A C 1
ATOM 793 O O . TRP A 1 100 ? 13.639 2.738 -5.391 1.00 89.12 100 TRP A O 1
ATOM 803 N N . SER A 1 101 ? 13.826 4.128 -3.640 1.00 86.00 101 SER A N 1
ATOM 804 C CA . SER A 1 101 ? 12.573 3.699 -3.000 1.00 86.00 101 SER A CA 1
ATOM 805 C C . SER A 1 101 ? 11.348 3.903 -3.893 1.00 86.00 101 SER A C 1
ATOM 807 O O . SER A 1 101 ? 10.531 3.000 -4.024 1.00 86.00 101 SER A O 1
ATOM 809 N N . LYS A 1 102 ? 11.233 5.055 -4.576 1.00 87.31 102 LYS A N 1
ATOM 810 C CA . LYS A 1 102 ? 10.141 5.275 -5.542 1.00 87.31 102 LYS A CA 1
ATOM 811 C C . LYS A 1 102 ? 10.259 4.332 -6.739 1.00 87.31 102 LYS A C 1
ATOM 813 O O . LYS A 1 102 ? 9.262 3.777 -7.173 1.00 87.31 102 LYS A O 1
ATOM 818 N N . PHE A 1 103 ? 11.471 4.116 -7.247 1.00 93.06 103 PHE A N 1
ATOM 819 C CA . PHE A 1 103 ? 11.714 3.193 -8.355 1.00 93.06 103 PHE A CA 1
ATOM 820 C C . PHE A 1 103 ? 11.293 1.753 -8.018 1.00 93.06 103 PHE A C 1
ATOM 822 O O . PHE A 1 103 ? 10.579 1.129 -8.801 1.00 93.06 103 PHE A O 1
ATOM 829 N N . PHE A 1 104 ? 11.692 1.234 -6.855 1.00 89.44 104 PHE A N 1
ATOM 830 C CA . PHE A 1 104 ? 11.300 -0.106 -6.414 1.00 89.44 104 PHE A CA 1
ATOM 831 C C . PHE A 1 104 ? 9.826 -0.191 -6.019 1.00 89.44 104 PHE A C 1
ATOM 833 O O . PHE A 1 104 ? 9.219 -1.231 -6.254 1.00 89.44 104 PHE A O 1
ATOM 840 N N . GLY A 1 105 ? 9.227 0.895 -5.521 1.00 86.62 105 GLY A N 1
ATOM 841 C CA . GLY A 1 105 ? 7.780 0.993 -5.317 1.00 86.62 105 GLY A CA 1
ATOM 842 C C . GLY A 1 105 ? 6.989 0.757 -6.607 1.00 86.62 105 GLY A C 1
ATOM 843 O O . GLY A 1 105 ? 6.049 -0.031 -6.609 1.00 86.62 105 GLY A O 1
ATOM 844 N N . GLU A 1 106 ? 7.418 1.343 -7.730 1.00 92.06 106 GLU A N 1
ATOM 845 C CA . GLU A 1 106 ? 6.785 1.109 -9.040 1.00 92.06 106 GLU A CA 1
ATOM 846 C C . GLU A 1 106 ? 6.959 -0.339 -9.526 1.00 92.06 106 GLU A C 1
ATOM 848 O O . GLU A 1 106 ? 6.029 -0.927 -10.074 1.00 92.06 106 GLU A O 1
ATOM 853 N N . ILE A 1 107 ? 8.130 -0.950 -9.306 1.00 92.88 107 ILE A N 1
ATOM 854 C CA . ILE A 1 107 ? 8.344 -2.370 -9.634 1.00 92.88 107 ILE A CA 1
ATOM 855 C C . ILE A 1 107 ? 7.460 -3.266 -8.764 1.00 92.88 107 ILE A C 1
ATOM 857 O O . ILE A 1 107 ? 6.874 -4.219 -9.271 1.00 92.88 107 ILE A O 1
ATOM 861 N N . ASN A 1 108 ? 7.342 -2.969 -7.471 1.00 87.19 108 ASN A N 1
ATOM 862 C CA . ASN A 1 108 ? 6.469 -3.722 -6.583 1.00 87.19 108 ASN A CA 1
ATOM 863 C C . ASN A 1 108 ? 5.002 -3.574 -7.009 1.00 87.19 108 ASN A C 1
ATOM 865 O O . ASN A 1 108 ? 4.295 -4.570 -7.082 1.00 87.19 108 ASN A O 1
ATOM 869 N N . GLY A 1 109 ? 4.573 -2.370 -7.405 1.00 85.62 109 GLY A N 1
ATOM 870 C CA . GLY A 1 109 ? 3.253 -2.134 -7.993 1.00 85.62 109 GLY A CA 1
ATOM 871 C C . GLY A 1 109 ? 2.983 -3.005 -9.223 1.00 85.62 109 GLY A C 1
ATOM 872 O O . GLY A 1 109 ? 1.903 -3.574 -9.334 1.00 85.62 109 GLY A O 1
ATOM 873 N N . MET A 1 110 ? 3.975 -3.177 -10.102 1.00 92.75 110 MET A N 1
ATOM 874 C CA . MET A 1 110 ? 3.887 -4.100 -11.239 1.00 92.75 110 MET A CA 1
ATOM 875 C C . MET A 1 110 ? 3.702 -5.555 -10.780 1.00 92.75 110 MET A C 1
ATOM 877 O O . MET A 1 110 ? 2.855 -6.260 -11.318 1.00 92.75 110 MET A O 1
ATOM 881 N N . ILE A 1 111 ? 4.471 -6.013 -9.788 1.00 88.94 111 ILE A N 1
ATOM 882 C CA . ILE A 1 111 ? 4.389 -7.387 -9.257 1.00 88.94 111 ILE A CA 1
ATOM 883 C C . ILE A 1 111 ? 3.049 -7.635 -8.548 1.00 88.94 111 ILE A C 1
ATOM 885 O O . ILE A 1 111 ? 2.484 -8.716 -8.681 1.00 88.94 111 ILE A O 1
ATOM 889 N N . LEU A 1 112 ? 2.493 -6.636 -7.857 1.00 83.56 112 LEU A N 1
ATOM 890 C CA . LEU A 1 112 ? 1.204 -6.745 -7.163 1.00 83.56 112 LEU A CA 1
ATOM 891 C C . LEU A 1 112 ? 0.029 -7.036 -8.109 1.00 83.56 112 LEU A C 1
ATOM 893 O O . LEU A 1 112 ? -0.951 -7.644 -7.680 1.00 83.56 112 LEU A O 1
ATOM 897 N N . THR A 1 113 ? 0.143 -6.699 -9.399 1.00 85.31 113 THR A N 1
ATOM 898 C CA . THR A 1 113 ? -0.860 -7.074 -10.417 1.00 85.31 113 THR A CA 1
ATOM 899 C C . THR A 1 113 ? -1.005 -8.588 -10.598 1.00 85.31 113 THR A C 1
ATOM 901 O O . THR A 1 113 ? -1.994 -9.046 -11.158 1.00 85.31 113 THR A O 1
ATOM 904 N N . LEU A 1 114 ? -0.047 -9.382 -10.103 1.00 84.50 114 LEU A N 1
ATOM 905 C CA . LEU A 1 114 ? -0.108 -10.845 -10.117 1.00 84.50 114 LEU A CA 1
ATOM 906 C C . LEU A 1 114 ? -1.088 -11.419 -9.091 1.00 84.50 114 LEU A C 1
ATOM 908 O O . LEU A 1 114 ? -1.422 -12.602 -9.184 1.00 84.50 114 LEU A O 1
ATOM 912 N N . HIS A 1 115 ? -1.541 -10.611 -8.123 1.00 81.38 115 HIS A N 1
ATOM 913 C CA . HIS A 1 115 ? -2.414 -11.055 -7.033 1.00 81.38 115 HIS A CA 1
ATOM 914 C C . HIS A 1 115 ? -1.876 -12.342 -6.375 1.00 81.38 115 HIS A C 1
ATOM 916 O O . HIS A 1 115 ? -2.561 -13.366 -6.261 1.00 81.38 115 HIS A O 1
ATOM 922 N N . ASP A 1 116 ? -0.589 -12.312 -6.028 1.00 76.81 116 ASP A N 1
ATOM 923 C CA . ASP A 1 116 ? 0.158 -13.429 -5.459 1.00 76.81 116 ASP A CA 1
ATOM 924 C C . ASP A 1 116 ? 1.040 -12.935 -4.311 1.00 76.81 116 ASP A C 1
ATOM 926 O O . ASP A 1 116 ? 2.029 -12.237 -4.521 1.00 76.81 116 ASP A O 1
ATOM 930 N N . TYR A 1 117 ? 0.667 -13.313 -3.090 1.00 69.00 117 TYR A N 1
ATOM 931 C CA . TYR A 1 117 ? 1.305 -12.851 -1.857 1.00 69.00 117 TYR A CA 1
ATOM 932 C C . TYR A 1 117 ? 2.728 -13.373 -1.667 1.00 69.00 117 TYR A C 1
ATOM 934 O O . TYR A 1 117 ? 3.495 -12.822 -0.881 1.00 69.00 117 TYR A O 1
ATOM 942 N N . HIS A 1 118 ? 3.088 -14.444 -2.369 1.00 78.00 118 HIS A N 1
ATOM 943 C CA . HIS A 1 118 ? 4.432 -14.995 -2.299 1.00 78.00 118 HIS A CA 1
ATOM 944 C C . HIS A 1 118 ? 5.380 -14.376 -3.326 1.00 78.00 118 HIS A C 1
ATOM 946 O O . HIS A 1 118 ? 6.542 -14.789 -3.437 1.00 78.00 118 HIS A O 1
ATOM 952 N N . SER A 1 119 ? 4.869 -13.441 -4.121 1.00 81.62 119 SER A N 1
ATOM 953 C CA . SER A 1 119 ? 5.616 -12.774 -5.165 1.00 81.62 119 SER A CA 1
ATOM 954 C C . SER A 1 119 ? 5.894 -11.337 -4.765 1.00 81.62 119 SER A C 1
ATOM 956 O O . SER A 1 119 ? 4.995 -10.566 -4.447 1.00 81.62 119 SER A O 1
ATOM 958 N N . GLY A 1 120 ? 7.170 -10.969 -4.766 1.00 85.12 120 GLY A N 1
ATOM 959 C CA . GLY A 1 120 ? 7.598 -9.662 -4.290 1.00 85.12 120 GLY A CA 1
ATOM 960 C C . GLY A 1 120 ? 9.098 -9.446 -4.414 1.00 85.12 120 GLY A C 1
ATOM 961 O O . GLY A 1 120 ? 9.858 -10.333 -4.824 1.00 85.12 120 GLY A O 1
ATOM 962 N N . LEU A 1 121 ? 9.517 -8.235 -4.052 1.00 83.25 121 LEU A N 1
ATOM 963 C CA . LEU A 1 121 ? 10.923 -7.884 -3.906 1.00 83.25 121 LEU A CA 1
ATOM 964 C C . LEU A 1 121 ? 11.331 -7.986 -2.438 1.00 83.25 121 LEU A C 1
ATOM 966 O O . LEU A 1 121 ? 10.834 -7.245 -1.594 1.00 83.25 121 LEU A O 1
ATOM 970 N N . VAL A 1 122 ? 12.284 -8.861 -2.138 1.00 80.88 122 VAL A N 1
ATOM 971 C CA . VAL A 1 122 ? 12.831 -9.011 -0.786 1.00 80.88 122 VAL A CA 1
ATOM 972 C C . VAL A 1 122 ? 14.080 -8.138 -0.654 1.00 80.88 122 VAL A C 1
ATOM 974 O O . VAL A 1 122 ? 14.938 -8.141 -1.540 1.00 80.88 122 VAL A O 1
ATOM 977 N N . ASN A 1 123 ? 14.194 -7.401 0.457 1.00 77.00 123 ASN A N 1
ATOM 978 C CA . ASN A 1 123 ? 15.304 -6.482 0.759 1.00 77.00 123 ASN A CA 1
ATOM 979 C C . ASN A 1 123 ? 15.501 -5.348 -0.266 1.00 77.00 123 ASN A C 1
ATOM 981 O O . ASN A 1 123 ? 16.612 -4.839 -0.430 1.00 77.00 123 ASN A O 1
ATOM 985 N N . ALA A 1 124 ? 14.442 -4.958 -0.978 1.00 80.81 124 ALA A N 1
ATOM 986 C CA . ALA A 1 124 ? 14.468 -3.749 -1.790 1.00 80.81 124 ALA A CA 1
ATOM 987 C C . ALA A 1 124 ? 14.417 -2.502 -0.895 1.00 80.81 124 ALA A C 1
ATOM 989 O O . ALA A 1 124 ? 13.723 -2.521 0.123 1.00 80.81 124 ALA A O 1
ATOM 990 N N . PRO A 1 125 ? 15.067 -1.392 -1.288 1.00 82.06 125 PRO A N 1
ATOM 991 C CA . PRO A 1 125 ? 14.751 -0.084 -0.732 1.00 82.06 125 PRO A CA 1
ATOM 992 C C . PRO A 1 125 ? 13.248 0.180 -0.852 1.00 82.06 125 PRO A C 1
ATOM 994 O O . PRO A 1 125 ? 12.726 0.314 -1.959 1.00 82.06 125 PRO A O 1
ATOM 997 N N . SER A 1 126 ? 12.555 0.245 0.277 1.00 74.38 126 SER A N 1
ATOM 998 C CA . SER A 1 126 ? 11.139 0.586 0.339 1.00 74.38 126 SER A CA 1
ATOM 999 C C . SER A 1 126 ? 10.963 2.064 0.672 1.00 74.38 126 SER A C 1
ATOM 1001 O O . SER A 1 126 ? 11.887 2.753 1.123 1.00 74.38 126 SER A O 1
ATOM 1003 N N . ILE A 1 127 ? 9.777 2.585 0.376 1.00 69.56 127 ILE A N 1
ATOM 1004 C CA . ILE A 1 127 ? 9.303 3.799 1.034 1.00 69.56 127 ILE A CA 1
ATOM 1005 C C . ILE A 1 127 ? 8.914 3.354 2.451 1.00 69.56 127 ILE A C 1
ATOM 1007 O O . ILE A 1 127 ? 8.268 2.311 2.568 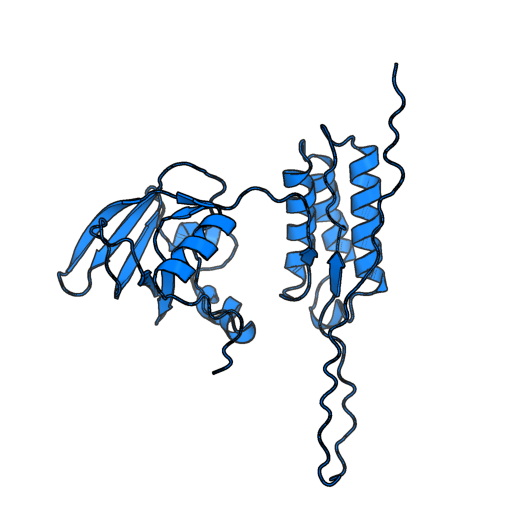1.00 69.56 127 ILE A O 1
ATOM 1011 N N . PRO A 1 128 ? 9.349 4.050 3.516 1.00 69.31 128 PRO A N 1
ATOM 1012 C CA . PRO A 1 128 ? 8.888 3.733 4.858 1.00 69.31 128 PRO A CA 1
ATOM 1013 C C . PRO A 1 128 ? 7.361 3.783 4.890 1.00 69.31 128 PRO A C 1
ATOM 1015 O O . PRO A 1 128 ? 6.763 4.738 4.392 1.00 69.31 128 PRO A O 1
ATOM 1018 N N . TYR A 1 129 ? 6.757 2.739 5.442 1.00 72.12 129 TYR A N 1
ATOM 1019 C CA . TYR A 1 129 ? 5.322 2.673 5.662 1.00 72.12 129 TYR A CA 1
ATOM 1020 C C . TYR A 1 129 ? 5.063 2.939 7.126 1.00 72.12 129 TYR A C 1
ATOM 1022 O O . TYR A 1 129 ? 5.696 2.310 7.982 1.00 72.12 129 TYR A O 1
ATOM 1030 N N . TYR A 1 130 ? 4.138 3.851 7.377 1.00 77.56 130 TYR A N 1
ATOM 1031 C CA . TYR A 1 130 ? 3.712 4.210 8.709 1.00 77.56 130 TYR A CA 1
ATOM 1032 C C . TYR A 1 130 ? 2.261 3.790 8.897 1.00 77.56 130 TYR A C 1
ATOM 1034 O O . TYR A 1 130 ? 1.464 3.847 7.960 1.00 77.56 130 TYR A O 1
ATOM 1042 N N . SER A 1 131 ? 1.939 3.352 10.110 1.00 78.25 131 SER A N 1
ATOM 1043 C CA . SER A 1 131 ? 0.557 3.146 10.537 1.00 78.25 131 SER A CA 1
ATOM 1044 C C . SER A 1 131 ? 0.342 3.848 11.876 1.00 78.25 131 SER A C 1
ATOM 1046 O O . SER A 1 131 ? 1.257 3.855 12.715 1.00 78.25 131 SER A O 1
ATOM 1048 N N . PRO A 1 132 ? -0.859 4.407 12.112 1.00 84.25 132 PRO A N 1
ATOM 1049 C CA . PRO A 1 132 ? -1.296 4.828 13.430 1.00 84.25 132 PRO A CA 1
ATOM 1050 C C . PRO A 1 132 ? -1.091 3.721 14.458 1.00 84.25 132 PRO A C 1
ATOM 1052 O O . PRO A 1 132 ? -1.132 2.531 14.140 1.00 84.25 132 PRO A O 1
ATOM 1055 N N . ALA A 1 133 ? -0.928 4.123 15.712 1.00 87.00 133 ALA A N 1
ATOM 1056 C CA . ALA A 1 133 ? -0.703 3.244 16.855 1.00 87.00 133 ALA A CA 1
ATOM 1057 C C . ALA A 1 133 ? -1.880 2.311 17.225 1.00 87.00 133 ALA A C 1
ATOM 1059 O O . ALA A 1 133 ? -1.990 1.904 18.378 1.00 87.00 133 ALA A O 1
ATOM 1060 N N . ILE A 1 134 ? -2.775 1.982 16.296 1.00 86.56 134 ILE A N 1
ATOM 1061 C CA . ILE A 1 134 ? -3.909 1.076 16.487 1.00 86.56 134 ILE A CA 1
ATOM 1062 C C . ILE A 1 134 ? -3.795 -0.117 15.543 1.00 86.56 134 ILE A C 1
ATOM 1064 O O . ILE A 1 134 ? -3.331 0.009 14.416 1.00 86.56 134 ILE A O 1
ATOM 1068 N N . LEU A 1 135 ? -4.260 -1.273 16.006 1.00 84.44 135 LEU A N 1
ATOM 1069 C CA . LEU A 1 135 ? -4.433 -2.458 15.176 1.00 84.44 135 LEU A CA 1
ATOM 1070 C C . LEU A 1 135 ? -5.903 -2.567 14.806 1.00 84.44 135 LEU A C 1
ATOM 1072 O O . LEU A 1 135 ? -6.776 -2.355 15.657 1.00 84.44 135 LEU A O 1
ATOM 1076 N N . THR A 1 136 ? -6.182 -2.938 13.563 1.00 84.38 136 THR A N 1
ATOM 1077 C CA . THR A 1 136 ? -7.557 -3.037 13.069 1.00 84.38 136 THR A CA 1
ATOM 1078 C C . THR A 1 136 ? -7.850 -4.401 12.471 1.00 84.38 136 THR A C 1
ATOM 1080 O O . THR A 1 136 ? -6.950 -5.195 12.243 1.00 84.38 136 THR A O 1
ATOM 1083 N N . GLN A 1 137 ? -9.123 -4.719 12.286 1.00 81.38 137 GLN A N 1
ATOM 1084 C CA . GLN A 1 137 ? -9.573 -5.911 11.592 1.00 81.38 137 GLN A CA 1
ATOM 1085 C C . GLN A 1 137 ? -10.891 -5.626 10.894 1.00 81.38 137 GLN A C 1
ATOM 1087 O O . GLN A 1 137 ? -11.775 -5.006 11.476 1.00 81.38 137 GLN A O 1
ATOM 1092 N N . TYR A 1 138 ? -11.056 -6.116 9.670 1.00 79.25 138 TYR A N 1
ATOM 1093 C CA . TYR A 1 138 ? -12.378 -6.127 9.054 1.00 79.25 138 TYR A CA 1
ATOM 1094 C C . TYR A 1 138 ? -13.264 -7.209 9.676 1.00 79.25 138 TYR A C 1
ATOM 1096 O O . TYR A 1 138 ? -12.932 -8.395 9.633 1.00 79.25 138 TYR A O 1
ATOM 1104 N N . VAL A 1 139 ? -14.401 -6.787 10.223 1.00 80.38 139 VAL A N 1
ATOM 1105 C CA . VAL A 1 139 ? -15.451 -7.632 10.803 1.00 80.38 139 VAL A CA 1
ATOM 1106 C C . VAL A 1 139 ? -16.783 -7.130 10.259 1.00 80.38 139 VAL A C 1
ATOM 1108 O O . VAL A 1 139 ? -17.061 -5.941 10.356 1.00 80.38 139 VAL A O 1
ATOM 1111 N N . ASP A 1 140 ? -17.576 -8.005 9.637 1.00 83.75 140 ASP A N 1
ATOM 1112 C CA . ASP A 1 140 ? -18.904 -7.674 9.092 1.00 83.75 140 ASP A CA 1
ATOM 1113 C C . ASP A 1 140 ? -18.935 -6.384 8.244 1.00 83.75 140 ASP A C 1
ATOM 1115 O O . ASP A 1 140 ? -19.771 -5.502 8.427 1.00 83.75 140 ASP A O 1
ATOM 1119 N N . ASN A 1 141 ? -17.989 -6.269 7.302 1.00 80.69 141 ASN A N 1
ATOM 1120 C CA . ASN A 1 141 ? -17.789 -5.106 6.420 1.00 80.69 141 ASN A CA 1
ATOM 1121 C C . ASN A 1 141 ? -17.450 -3.788 7.140 1.00 80.69 141 ASN A C 1
ATOM 1123 O O . ASN A 1 141 ? -17.546 -2.715 6.547 1.00 80.69 141 ASN A O 1
ATOM 1127 N N . GLN A 1 142 ? -17.011 -3.853 8.393 1.00 86.31 142 GLN A N 1
ATOM 1128 C CA . GLN A 1 142 ? -16.554 -2.705 9.164 1.00 86.31 142 GLN A CA 1
ATOM 1129 C C . GLN A 1 142 ? -15.092 -2.872 9.540 1.00 86.31 142 GLN A C 1
ATOM 1131 O O . GLN A 1 142 ? -14.658 -3.961 9.905 1.00 86.31 142 GLN A O 1
ATOM 1136 N N . LEU A 1 143 ? -14.332 -1.781 9.494 1.00 87.50 143 LEU A N 1
ATOM 1137 C CA . LEU A 1 143 ? -12.982 -1.768 10.029 1.00 87.50 143 LEU A CA 1
ATOM 1138 C C . LEU A 1 143 ? -13.044 -1.533 11.540 1.00 87.50 143 LEU A C 1
ATOM 1140 O O . LEU A 1 143 ? -13.396 -0.447 11.989 1.00 87.50 143 LEU A O 1
ATOM 1144 N N . VAL A 1 144 ? -12.724 -2.550 12.328 1.00 90.19 144 VAL A N 1
ATOM 1145 C CA . VAL A 1 144 ? -12.853 -2.549 13.788 1.00 90.19 144 VAL A CA 1
ATOM 1146 C C . VAL A 1 144 ? -11.478 -2.470 14.432 1.00 90.19 144 VAL A C 1
ATOM 1148 O O . VAL A 1 144 ? -10.562 -3.186 14.049 1.00 90.19 144 VAL A O 1
ATOM 1151 N N . VAL A 1 145 ? -11.321 -1.627 15.445 1.00 91.31 145 VAL A N 1
ATOM 1152 C CA . VAL A 1 145 ? -10.120 -1.583 16.279 1.00 91.31 145 VAL A CA 1
ATOM 1153 C C . VAL A 1 145 ? -10.035 -2.869 17.098 1.00 91.31 145 VAL A C 1
ATOM 1155 O O . VAL A 1 145 ? -10.960 -3.196 17.838 1.00 91.31 145 VAL A O 1
ATOM 1158 N N . VAL A 1 146 ? -8.914 -3.578 17.019 1.00 88.62 146 VAL A N 1
ATOM 1159 C CA . VAL A 1 146 ? -8.645 -4.787 17.818 1.00 88.62 146 VAL A CA 1
ATOM 1160 C C . VAL A 1 146 ? -7.575 -4.557 18.882 1.00 88.62 146 VAL A C 1
ATOM 1162 O O . VAL A 1 146 ? -7.562 -5.255 19.893 1.00 88.62 146 VAL A O 1
ATOM 1165 N N . ALA A 1 147 ? -6.732 -3.534 18.715 1.00 87.00 147 ALA A N 1
ATOM 1166 C CA . ALA A 1 147 ? -5.810 -3.072 19.746 1.00 87.00 147 ALA A CA 1
ATOM 1167 C C . ALA A 1 147 ? -5.537 -1.569 19.626 1.00 87.00 147 ALA A C 1
ATOM 1169 O O . ALA A 1 147 ? -5.584 -1.006 18.536 1.00 87.00 147 ALA A O 1
ATOM 1170 N N . ALA A 1 148 ? -5.244 -0.925 20.754 1.00 89.19 148 ALA A N 1
ATOM 1171 C CA . ALA A 1 148 ? -4.914 0.494 20.838 1.00 89.19 148 ALA A CA 1
ATOM 1172 C C . ALA A 1 148 ? -3.970 0.747 22.028 1.00 89.19 148 ALA A C 1
ATOM 1174 O O . ALA A 1 148 ? -3.964 -0.060 22.967 1.00 89.19 148 ALA A O 1
ATOM 1175 N N . PRO A 1 149 ? -3.209 1.855 22.051 1.00 87.75 149 PRO A N 1
ATOM 1176 C CA . PRO A 1 149 ? -2.330 2.179 23.164 1.00 87.75 149 PRO A CA 1
ATOM 1177 C C . PRO A 1 149 ? -3.162 2.488 24.408 1.00 87.75 149 PRO A C 1
ATOM 1179 O O . PRO A 1 149 ? -4.210 3.129 24.323 1.00 87.75 149 PRO A O 1
ATOM 1182 N N . GLN A 1 150 ? -2.672 2.105 25.588 1.00 88.25 150 GLN A N 1
ATOM 1183 C CA . GLN A 1 150 ? -3.407 2.314 26.842 1.00 88.25 150 GLN A CA 1
ATOM 1184 C C . GLN A 1 150 ? -3.722 3.797 27.113 1.00 88.25 150 GLN A C 1
ATOM 1186 O O . GLN A 1 150 ? -4.779 4.114 27.656 1.00 88.25 150 GLN A O 1
ATOM 1191 N N . ALA A 1 151 ? -2.821 4.696 26.707 1.00 90.19 151 ALA A N 1
ATOM 1192 C CA . ALA A 1 151 ? -2.978 6.141 26.860 1.00 90.19 151 ALA A CA 1
ATOM 1193 C C . ALA A 1 151 ? -4.019 6.760 25.910 1.00 90.19 151 ALA A C 1
ATOM 1195 O O . ALA A 1 151 ? -4.447 7.888 26.141 1.00 90.19 151 ALA A O 1
ATOM 1196 N N . SER A 1 152 ? -4.431 6.042 24.860 1.00 92.75 152 SER A N 1
ATOM 1197 C CA . SER A 1 152 ? -5.424 6.533 23.907 1.00 92.75 152 SER A CA 1
ATOM 1198 C C . SER A 1 152 ? -6.824 6.575 24.529 1.00 92.75 152 SER A C 1
ATOM 1200 O O . SER A 1 152 ? -7.057 5.961 25.573 1.00 92.75 152 SER A O 1
ATOM 1202 N N . LYS A 1 153 ? -7.791 7.251 23.906 1.00 95.12 153 LYS A N 1
ATOM 1203 C CA . LYS A 1 153 ? -9.235 7.106 24.175 1.00 95.12 153 LYS A CA 1
ATOM 1204 C C . LYS A 1 153 ? -9.881 6.059 23.261 1.00 95.12 153 LYS A C 1
ATOM 1206 O O . LYS A 1 153 ? -10.958 5.561 23.592 1.00 95.12 153 LYS A O 1
ATOM 1211 N N . ILE A 1 154 ? -9.222 5.680 22.165 1.00 94.94 154 ILE A N 1
ATOM 1212 C CA . ILE A 1 154 ? -9.645 4.601 21.264 1.00 94.94 154 ILE A CA 1
ATOM 1213 C C . ILE A 1 154 ? -9.517 3.241 21.972 1.00 94.94 154 ILE A C 1
ATOM 1215 O O . ILE A 1 154 ? -8.546 2.970 22.681 1.00 94.94 154 ILE A O 1
ATOM 1219 N N . ARG A 1 155 ? -10.513 2.363 21.816 1.00 95.25 155 ARG A N 1
ATOM 1220 C CA . ARG A 1 155 ? -10.578 1.047 22.475 1.00 95.25 155 ARG A CA 1
ATOM 1221 C C . ARG A 1 155 ? -10.935 -0.062 21.484 1.00 95.25 155 ARG A C 1
ATOM 1223 O O . ARG A 1 155 ? -11.635 0.212 20.508 1.00 95.25 155 ARG A O 1
ATOM 1230 N N . PRO A 1 156 ? -10.528 -1.316 21.763 1.00 94.62 156 PRO A N 1
ATOM 1231 C CA . PRO A 1 156 ? -10.988 -2.465 20.995 1.00 94.62 156 PRO A CA 1
ATOM 1232 C C . PRO A 1 156 ? -12.519 -2.532 20.887 1.00 94.62 156 PRO A C 1
ATOM 1234 O O . PRO A 1 156 ? -13.232 -2.269 21.860 1.00 94.62 156 PRO A O 1
ATOM 1237 N N . GLY A 1 157 ? -13.014 -2.883 19.700 1.00 94.25 157 GLY A N 1
ATOM 1238 C CA . GLY A 1 157 ? -14.435 -2.930 19.348 1.00 94.25 157 GLY A CA 1
ATOM 1239 C C . GLY A 1 157 ? -15.010 -1.620 18.796 1.00 94.25 157 GLY A C 1
ATOM 1240 O O . GLY A 1 157 ? -16.169 -1.602 18.391 1.00 94.25 157 GLY A O 1
ATOM 1241 N N . MET A 1 158 ? -14.240 -0.527 18.769 1.00 96.06 158 MET A N 1
ATOM 1242 C CA . MET A 1 158 ? -14.642 0.701 18.072 1.00 96.06 158 MET A CA 1
ATOM 1243 C C . MET A 1 158 ? -14.490 0.543 16.556 1.00 96.06 158 MET A C 1
ATOM 1245 O O . MET A 1 158 ? -13.593 -0.156 16.095 1.00 96.06 158 MET A O 1
ATOM 1249 N N . VAL A 1 159 ? -15.346 1.206 15.783 1.00 95.00 159 VAL A N 1
ATOM 1250 C CA . VAL A 1 159 ? -15.363 1.131 14.316 1.00 95.00 159 VAL A CA 1
ATOM 1251 C C . VAL A 1 159 ? -14.655 2.347 13.742 1.00 95.00 159 VAL A C 1
ATOM 1253 O O . VAL A 1 159 ? -15.037 3.473 14.041 1.00 95.00 159 VAL A O 1
ATOM 1256 N N . VAL A 1 160 ? -13.648 2.149 12.903 1.00 93.25 160 VAL A N 1
ATOM 1257 C CA . VAL A 1 160 ? -12.992 3.230 12.168 1.00 93.25 160 VAL A CA 1
ATOM 1258 C C . VAL A 1 160 ? -13.952 3.812 11.139 1.00 93.25 160 VAL A C 1
ATOM 1260 O O . VAL A 1 160 ? -14.498 3.096 10.302 1.00 93.25 160 VAL A O 1
ATOM 1263 N N . LEU A 1 161 ? -14.091 5.134 11.165 1.00 93.75 161 LEU A N 1
ATOM 1264 C CA . LEU A 1 161 ? -14.846 5.899 10.177 1.00 93.75 161 LEU A CA 1
ATOM 1265 C C . LEU A 1 161 ? -13.944 6.588 9.152 1.00 93.75 161 LEU A C 1
ATOM 1267 O O . LEU A 1 161 ? -14.386 6.818 8.027 1.00 93.75 161 LEU A O 1
ATOM 1271 N N . GLY A 1 162 ? -12.705 6.923 9.518 1.00 91.19 162 GLY A N 1
ATOM 1272 C CA . GLY A 1 162 ? -11.779 7.626 8.636 1.00 91.19 162 GLY A CA 1
ATOM 1273 C C . GLY A 1 162 ? -10.455 8.008 9.293 1.00 91.19 162 GLY A C 1
ATOM 1274 O O . GLY A 1 162 ? -10.281 7.835 10.502 1.00 91.19 162 GLY A O 1
ATOM 1275 N N . THR A 1 163 ? -9.549 8.543 8.478 1.00 88.19 163 THR A N 1
ATOM 1276 C CA . THR A 1 163 ? -8.271 9.137 8.898 1.00 88.19 163 THR A CA 1
ATOM 1277 C C . THR A 1 163 ? -8.104 10.509 8.251 1.00 88.19 163 THR A C 1
ATOM 1279 O O . THR A 1 163 ? -8.487 10.693 7.095 1.00 88.19 163 THR A O 1
ATOM 1282 N N . ASN A 1 164 ? -7.584 11.490 8.992 1.00 89.50 164 ASN A N 1
ATOM 1283 C CA . ASN A 1 164 ? -7.275 12.839 8.504 1.00 89.50 164 ASN A CA 1
ATOM 1284 C C . ASN A 1 164 ? -8.443 13.505 7.739 1.00 89.50 164 ASN A C 1
ATOM 1286 O O . ASN A 1 164 ? -8.255 14.140 6.700 1.00 89.50 164 ASN A O 1
ATOM 1290 N N . GLY A 1 165 ? -9.675 13.318 8.224 1.00 88.56 165 GLY A N 1
ATOM 1291 C CA . GLY A 1 165 ? -10.895 13.832 7.589 1.00 88.56 165 GLY A CA 1
ATOM 1292 C C . GLY A 1 165 ? -11.346 13.099 6.315 1.00 88.56 165 GLY A C 1
ATOM 1293 O O . GLY A 1 165 ? -12.367 13.463 5.732 1.00 88.56 165 GLY A O 1
ATOM 1294 N N . VAL A 1 166 ? -10.635 12.056 5.881 1.00 89.06 166 VAL A N 1
ATOM 1295 C CA . VAL A 1 166 ? -11.010 11.186 4.758 1.00 89.06 166 VAL A CA 1
ATOM 1296 C C . VAL A 1 166 ? -11.763 9.973 5.296 1.00 89.06 166 VAL A C 1
ATOM 1298 O O . VAL A 1 166 ? -11.278 9.275 6.185 1.00 89.06 166 VAL A O 1
ATOM 1301 N N . SER A 1 167 ? -12.954 9.699 4.756 1.00 90.88 167 SER A N 1
ATOM 1302 C CA . SER A 1 167 ? -13.721 8.508 5.138 1.00 90.88 167 SER A CA 1
ATOM 1303 C C . SER A 1 167 ? -12.957 7.231 4.791 1.00 90.88 167 SER A C 1
ATOM 1305 O O . SER A 1 167 ? -12.258 7.168 3.779 1.00 90.88 167 SER A O 1
ATOM 1307 N N . ILE A 1 168 ? -13.127 6.183 5.598 1.00 86.00 168 ILE A N 1
ATOM 1308 C CA . ILE A 1 168 ? -12.417 4.921 5.388 1.00 86.00 168 ILE A CA 1
ATOM 1309 C C . ILE A 1 168 ? -12.747 4.313 4.021 1.00 86.00 168 ILE A C 1
ATOM 1311 O O . ILE A 1 168 ? -11.859 3.811 3.351 1.00 86.00 168 ILE A O 1
ATOM 1315 N N . ASN A 1 169 ? -13.984 4.447 3.537 1.00 83.69 169 ASN A N 1
ATOM 1316 C CA . ASN A 1 169 ? -14.356 3.965 2.204 1.00 83.69 169 ASN A CA 1
ATOM 1317 C C . ASN A 1 169 ? -13.591 4.702 1.097 1.00 83.69 169 ASN A C 1
ATOM 1319 O O . ASN A 1 169 ? -13.016 4.055 0.227 1.00 83.69 169 ASN A O 1
ATOM 1323 N N . ASN A 1 170 ? -13.513 6.035 1.169 1.00 82.62 170 ASN A N 1
ATOM 1324 C CA . ASN A 1 170 ? -12.770 6.827 0.188 1.00 82.62 170 ASN A CA 1
ATOM 1325 C C . ASN A 1 170 ? -11.265 6.537 0.256 1.00 82.62 170 ASN A C 1
ATOM 1327 O O . ASN A 1 170 ? -10.597 6.514 -0.776 1.00 82.62 170 ASN A O 1
ATOM 1331 N N . PHE A 1 171 ? -10.734 6.308 1.460 1.00 81.00 171 PHE A N 1
ATOM 1332 C CA . PHE A 1 171 ? -9.349 5.893 1.653 1.00 81.00 171 PHE A CA 1
ATOM 1333 C C . PHE A 1 171 ? -9.078 4.539 0.977 1.00 81.00 171 PHE A C 1
ATOM 1335 O O . PHE A 1 171 ? -8.145 4.429 0.181 1.00 81.00 171 PHE A O 1
ATOM 1342 N N . MET A 1 172 ? -9.930 3.538 1.226 1.00 74.06 172 MET A N 1
ATOM 1343 C CA . MET A 1 172 ? -9.806 2.189 0.657 1.00 74.06 172 MET A CA 1
ATOM 1344 C C . MET A 1 172 ? -9.902 2.190 -0.869 1.00 74.06 172 MET A C 1
ATOM 1346 O O . MET A 1 172 ? -9.046 1.625 -1.555 1.00 74.06 172 MET A O 1
ATOM 1350 N N . ASP A 1 173 ? -10.886 2.906 -1.410 1.00 72.44 173 ASP A N 1
ATOM 1351 C CA . ASP A 1 173 ? -11.039 3.063 -2.854 1.00 72.44 173 ASP A CA 1
ATOM 1352 C C . ASP A 1 173 ? -9.803 3.759 -3.462 1.00 72.44 173 ASP A C 1
ATOM 1354 O O . ASP A 1 173 ? -9.321 3.367 -4.528 1.00 72.44 173 ASP A O 1
ATOM 1358 N N . GLY A 1 174 ? -9.231 4.742 -2.755 1.00 67.31 174 GLY A N 1
ATOM 1359 C CA . GLY A 1 174 ? -8.015 5.459 -3.148 1.00 67.31 174 GLY A CA 1
ATOM 1360 C C . GLY A 1 174 ? -6.755 4.589 -3.208 1.00 67.31 174 GLY A C 1
ATOM 1361 O O . GLY A 1 174 ? -5.901 4.818 -4.068 1.00 67.31 174 GLY A O 1
ATOM 1362 N N . ILE A 1 175 ? -6.647 3.561 -2.360 1.00 62.12 175 ILE A N 1
ATOM 1363 C CA . ILE A 1 175 ? -5.554 2.570 -2.415 1.00 62.12 175 ILE A CA 1
ATOM 1364 C C . ILE A 1 175 ? -5.852 1.398 -3.364 1.00 62.12 175 ILE A C 1
ATOM 1366 O O . ILE A 1 175 ? -5.087 0.434 -3.420 1.00 62.12 175 ILE A O 1
ATOM 1370 N N . GLY A 1 176 ? -6.936 1.482 -4.143 1.00 59.16 176 GLY A N 1
ATOM 1371 C CA . GLY A 1 176 ? -7.295 0.481 -5.146 1.00 59.16 176 GLY A CA 1
ATOM 1372 C C . GLY A 1 176 ? -7.863 -0.808 -4.556 1.00 59.16 176 GLY A C 1
ATOM 1373 O O . GLY A 1 176 ? -7.870 -1.829 -5.244 1.00 59.16 176 GLY A O 1
ATOM 1374 N N . VAL A 1 177 ? -8.342 -0.770 -3.310 1.00 59.62 177 VAL A N 1
ATOM 1375 C CA . VAL A 1 177 ? -9.091 -1.862 -2.688 1.00 59.62 177 VAL A CA 1
ATOM 1376 C C . VAL A 1 177 ? -10.539 -1.391 -2.574 1.00 59.62 177 VAL A C 1
ATOM 1378 O O . VAL A 1 177 ? -10.861 -0.692 -1.615 1.00 59.62 177 VAL A O 1
ATOM 1381 N N . PRO A 1 178 ? -11.425 -1.730 -3.532 1.00 56.94 178 PRO A N 1
ATOM 1382 C CA . PRO A 1 178 ? -12.814 -1.302 -3.460 1.00 56.94 178 PRO A CA 1
ATOM 1383 C C . PRO A 1 178 ? -13.392 -1.708 -2.109 1.00 56.94 178 PRO A C 1
ATOM 1385 O O . PRO A 1 178 ? -13.304 -2.881 -1.742 1.00 56.94 178 PRO A O 1
ATOM 1388 N N . SER A 1 179 ? -13.977 -0.764 -1.374 1.00 55.97 179 SER A N 1
ATOM 1389 C CA . SER A 1 179 ? -14.566 -1.011 -0.045 1.00 55.97 179 SER A CA 1
ATOM 1390 C C . SER A 1 179 ? -15.526 -2.216 -0.030 1.00 55.97 179 SER A C 1
ATOM 1392 O O . SER A 1 179 ? -15.575 -2.979 0.935 1.00 55.97 179 SER A O 1
ATOM 1394 N N . THR A 1 180 ? -16.221 -2.450 -1.146 1.00 52.94 180 THR A N 1
ATOM 1395 C CA . THR A 1 180 ? -17.125 -3.586 -1.389 1.00 52.94 180 THR A CA 1
ATOM 1396 C C . THR A 1 180 ? -16.423 -4.927 -1.609 1.00 52.94 180 THR A C 1
ATOM 1398 O O . THR A 1 180 ? -17.040 -5.971 -1.428 1.00 52.94 180 THR A O 1
ATOM 1401 N N . GLN A 1 181 ? -15.150 -4.913 -1.996 1.00 54.41 181 GLN A N 1
ATOM 1402 C CA . GLN A 1 181 ? -14.331 -6.095 -2.258 1.00 54.41 181 GLN A CA 1
ATOM 1403 C C . GLN A 1 181 ? -13.336 -6.378 -1.142 1.00 54.41 181 GLN A C 1
ATOM 1405 O O . GLN A 1 181 ? -12.666 -7.396 -1.207 1.00 54.41 181 GLN A O 1
ATOM 1410 N N . VAL A 1 182 ? -13.224 -5.540 -0.109 1.00 56.59 182 VAL A N 1
ATOM 1411 C CA . VAL A 1 182 ? -12.276 -5.772 0.990 1.00 56.59 182 VAL A CA 1
ATOM 1412 C C . VAL A 1 182 ? -12.417 -7.181 1.598 1.00 56.59 182 VAL A C 1
ATOM 1414 O O . VAL A 1 182 ? -11.403 -7.869 1.721 1.00 56.59 182 VAL A O 1
ATOM 1417 N N . PRO A 1 183 ? -13.625 -7.696 1.897 1.00 48.50 183 PRO A N 1
ATOM 1418 C CA . PRO A 1 183 ? -13.758 -9.057 2.410 1.00 48.50 183 PRO A CA 1
ATOM 1419 C C . PRO A 1 183 ? -13.253 -10.122 1.425 1.00 48.50 183 PRO A C 1
ATOM 1421 O O . PRO A 1 183 ? -12.596 -11.067 1.849 1.00 48.50 183 PRO A O 1
ATOM 1424 N N . ASP A 1 184 ? -13.509 -9.958 0.124 1.00 47.41 184 ASP A N 1
ATOM 1425 C CA . ASP A 1 184 ? -13.211 -10.949 -0.921 1.00 47.41 184 ASP A CA 1
ATOM 1426 C C . ASP A 1 184 ? -11.804 -10.818 -1.520 1.00 47.41 184 ASP A C 1
ATOM 1428 O O . ASP A 1 184 ? -11.256 -11.790 -2.032 1.00 47.41 184 ASP A O 1
ATOM 1432 N N . PHE A 1 185 ? -11.183 -9.646 -1.420 1.00 47.94 185 PHE A N 1
ATOM 1433 C CA . PHE A 1 185 ? -9.800 -9.407 -1.814 1.00 47.94 185 PHE A CA 1
ATOM 1434 C C . PHE A 1 185 ? -8.855 -10.122 -0.850 1.00 47.94 185 PHE A C 1
ATOM 1436 O O . PHE A 1 185 ? -7.890 -10.738 -1.287 1.00 47.94 185 PHE A O 1
ATOM 1443 N N . PHE A 1 186 ? -9.156 -10.102 0.453 1.00 48.56 186 PHE A N 1
ATOM 1444 C CA . PHE A 1 186 ? -8.293 -10.690 1.478 1.00 48.56 186 PHE A CA 1
ATOM 1445 C C . PHE A 1 186 ? -8.714 -12.102 1.937 1.00 48.56 186 PHE A C 1
ATOM 1447 O O . PHE A 1 186 ? -7.849 -12.853 2.391 1.00 48.56 186 PHE A O 1
ATOM 1454 N N . ARG A 1 187 ? -9.985 -12.522 1.772 1.00 43.38 187 ARG A N 1
ATOM 1455 C CA . ARG A 1 187 ? -10.463 -13.880 2.145 1.00 43.38 187 ARG A CA 1
ATOM 1456 C C . ARG A 1 187 ? -9.693 -15.029 1.482 1.00 43.38 187 ARG A C 1
ATOM 1458 O O . ARG A 1 187 ? -9.261 -15.921 2.210 1.00 43.38 187 ARG A O 1
ATOM 1465 N N . PRO A 1 188 ? -9.486 -15.053 0.150 1.00 39.44 188 PRO A N 1
ATOM 1466 C CA . PRO A 1 188 ? -8.730 -16.118 -0.514 1.00 39.44 188 PRO A CA 1
ATOM 1467 C C . PRO A 1 188 ? -7.239 -16.093 -0.163 1.00 39.44 188 PRO A C 1
ATOM 1469 O O . PRO A 1 188 ? -6.522 -17.048 -0.451 1.00 39.44 188 PRO A O 1
ATOM 1472 N N . LEU A 1 189 ? -6.764 -14.991 0.426 1.00 41.56 189 LEU A N 1
ATOM 1473 C CA . LEU A 1 189 ? -5.355 -14.734 0.696 1.00 41.56 189 LEU A CA 1
ATOM 1474 C C . LEU A 1 189 ? -4.932 -15.101 2.128 1.00 41.56 189 LEU A C 1
ATOM 1476 O O . LEU A 1 189 ? -3.773 -14.904 2.475 1.00 41.56 189 LEU A O 1
ATOM 1480 N N . GLY A 1 190 ? -5.844 -15.595 2.978 1.00 37.06 190 GLY A N 1
ATOM 1481 C CA . GLY A 1 190 ? -5.536 -15.959 4.370 1.00 37.06 190 GLY A CA 1
ATOM 1482 C C . GLY A 1 190 ? -5.092 -14.783 5.254 1.00 37.06 190 GLY A C 1
ATOM 1483 O O . GLY A 1 190 ? -4.734 -14.987 6.414 1.00 37.06 190 GLY A O 1
ATOM 1484 N N . PHE A 1 191 ? -5.126 -13.551 4.735 1.00 39.78 191 PHE A N 1
ATOM 1485 C CA . PHE A 1 191 ? -4.842 -12.355 5.508 1.00 39.78 191 PHE A CA 1
ATOM 1486 C C . PHE A 1 191 ? -6.027 -12.069 6.422 1.00 39.78 191 PHE A C 1
ATOM 1488 O O . PHE A 1 191 ? -7.127 -11.743 5.977 1.00 39.78 191 PHE A O 1
ATOM 1495 N N . GLN A 1 192 ? -5.782 -12.113 7.727 1.00 43.97 192 GLN A N 1
ATOM 1496 C CA . GLN A 1 192 ? -6.546 -11.257 8.617 1.00 43.97 192 GLN A CA 1
ATOM 1497 C C . GLN A 1 192 ? -6.122 -9.831 8.281 1.00 43.97 192 GLN A C 1
ATOM 1499 O O . GLN A 1 192 ? -4.935 -9.519 8.335 1.00 43.97 192 GLN A O 1
ATOM 1504 N N . ILE A 1 193 ? -7.070 -9.010 7.844 1.00 46.50 193 ILE A N 1
ATOM 1505 C CA . ILE A 1 193 ? -6.836 -7.639 7.395 1.00 46.50 193 ILE A CA 1
ATOM 1506 C C . ILE A 1 193 ? -6.416 -6.807 8.610 1.00 46.50 193 ILE A C 1
ATOM 1508 O O . ILE A 1 193 ? -7.268 -6.212 9.253 1.00 46.50 193 ILE A O 1
ATOM 1512 N N . ARG A 1 194 ? -5.142 -6.885 9.006 1.00 50.78 194 ARG A N 1
ATOM 1513 C CA . ARG A 1 194 ? -4.683 -6.407 10.318 1.00 50.78 194 ARG A CA 1
ATOM 1514 C C . ARG A 1 194 ? -4.204 -4.949 10.303 1.00 50.78 194 ARG A C 1
ATOM 1516 O O . ARG A 1 194 ? -4.380 -4.240 11.291 1.00 50.78 194 ARG A O 1
ATOM 1523 N N . ASP A 1 195 ? -3.736 -4.466 9.153 1.00 52.28 195 ASP A N 1
ATOM 1524 C CA . ASP A 1 195 ? -3.122 -3.142 9.012 1.00 52.28 195 ASP A CA 1
ATOM 1525 C C . ASP A 1 195 ? -3.738 -2.397 7.817 1.00 52.28 195 ASP A C 1
ATOM 1527 O O . ASP A 1 195 ? -3.266 -2.501 6.686 1.00 52.28 195 ASP A O 1
ATOM 1531 N N . VAL A 1 196 ? -4.850 -1.691 8.036 1.00 51.53 196 VAL A N 1
ATOM 1532 C CA . VAL A 1 196 ? -5.581 -0.996 6.953 1.00 51.53 196 VAL A CA 1
ATOM 1533 C C . VAL A 1 196 ? -5.102 0.435 6.734 1.00 51.53 196 VAL A C 1
ATOM 1535 O O . VAL A 1 196 ? -5.503 1.084 5.777 1.00 51.53 196 VAL A O 1
ATOM 1538 N N . PHE A 1 197 ? -4.176 0.923 7.546 1.00 58.03 197 PHE A N 1
ATOM 1539 C CA . PHE A 1 197 ? -3.645 2.268 7.393 1.00 58.03 197 PHE A CA 1
ATOM 1540 C C . PHE A 1 197 ? -2.211 2.190 6.903 1.00 58.03 197 PHE A C 1
ATOM 1542 O O . PHE A 1 197 ? -1.304 1.811 7.637 1.00 58.03 197 PHE A O 1
ATOM 1549 N N . ILE A 1 198 ? -2.027 2.502 5.626 1.00 54.47 198 ILE A N 1
ATOM 1550 C CA . ILE A 1 198 ? -0.712 2.613 5.010 1.00 54.47 198 ILE A CA 1
ATOM 1551 C C . ILE A 1 198 ? -0.611 4.031 4.464 1.00 54.47 198 ILE A C 1
ATOM 1553 O O . ILE A 1 198 ? -1.039 4.300 3.341 1.00 54.47 198 ILE A O 1
ATOM 1557 N N . GLU A 1 199 ? -0.039 4.939 5.249 1.00 58.22 199 GLU A N 1
ATOM 1558 C CA . GLU A 1 199 ? 0.378 6.245 4.748 1.00 58.22 199 GLU A CA 1
ATOM 1559 C C . GLU A 1 199 ? 1.908 6.327 4.647 1.00 58.22 199 GLU A C 1
ATOM 1561 O O . GLU A 1 199 ? 2.670 5.675 5.364 1.00 58.22 199 GLU A O 1
ATOM 1566 N N . ASN A 1 200 ? 2.382 7.157 3.713 1.00 56.53 200 ASN A N 1
ATOM 1567 C CA . ASN A 1 200 ? 3.807 7.451 3.522 1.00 56.53 200 ASN A CA 1
ATOM 1568 C C . ASN A 1 200 ? 4.265 8.629 4.408 1.00 56.53 200 ASN A C 1
ATOM 1570 O O . ASN A 1 200 ? 5.157 9.384 4.011 1.00 56.53 200 ASN A O 1
ATOM 1574 N N . SER A 1 201 ? 3.604 8.844 5.548 1.00 70.25 201 SER A N 1
ATOM 1575 C CA . SER A 1 201 ? 3.794 10.002 6.422 1.00 70.25 201 SER A CA 1
ATOM 1576 C C . SER A 1 201 ? 4.273 9.561 7.799 1.00 70.25 201 SER A C 1
ATOM 1578 O O . SER A 1 201 ? 3.649 8.724 8.430 1.00 70.25 201 SER A O 1
ATOM 1580 N N . ASP A 1 202 ? 5.354 10.165 8.287 1.00 78.06 202 ASP A N 1
ATOM 1581 C CA . ASP A 1 202 ? 5.872 9.985 9.650 1.00 78.06 202 ASP A CA 1
ATOM 1582 C C . ASP A 1 202 ? 5.158 10.872 10.685 1.00 78.06 202 ASP A C 1
ATOM 1584 O O . ASP A 1 202 ? 5.561 10.951 11.849 1.00 78.06 202 ASP A O 1
ATOM 1588 N N . ARG A 1 203 ? 4.107 11.577 10.259 1.00 85.00 203 ARG A N 1
ATOM 1589 C CA . ARG A 1 203 ? 3.357 12.506 11.100 1.00 85.00 203 ARG A CA 1
ATOM 1590 C C . ARG A 1 203 ? 2.235 11.785 11.837 1.00 85.00 203 ARG A C 1
ATOM 1592 O O . ARG A 1 203 ? 1.606 10.919 11.241 1.00 85.00 203 ARG A O 1
ATOM 1599 N N . PRO A 1 204 ? 1.932 12.191 13.082 1.00 86.44 204 PRO A N 1
ATOM 1600 C CA . PRO A 1 204 ? 0.740 11.730 13.778 1.00 86.44 204 PRO A CA 1
ATOM 1601 C C . PRO A 1 204 ? -0.523 11.892 12.924 1.00 86.44 204 PRO A C 1
ATOM 1603 O O . PRO A 1 204 ? -0.686 12.912 12.252 1.00 86.44 204 PRO A O 1
ATOM 1606 N N . GLU A 1 205 ? -1.410 10.905 12.988 1.00 86.00 205 GLU A N 1
ATOM 1607 C CA . GLU A 1 205 ? -2.640 10.846 12.195 1.00 86.00 205 GLU A CA 1
ATOM 1608 C C . GLU A 1 205 ? -3.863 11.022 13.084 1.00 86.00 205 GLU A C 1
ATOM 1610 O O . GLU A 1 205 ? -3.948 10.434 14.163 1.00 86.00 205 GLU A O 1
ATOM 1615 N N . GLU A 1 206 ? -4.833 11.813 12.629 1.00 92.56 206 GLU A N 1
ATOM 1616 C CA . GLU A 1 206 ? -6.142 11.864 13.270 1.00 92.56 206 GLU A CA 1
ATOM 1617 C C . GLU A 1 206 ? -6.979 10.668 12.825 1.00 92.56 206 GLU A C 1
ATOM 1619 O O . GLU A 1 206 ? -7.336 10.564 11.657 1.00 92.56 206 GLU A O 1
ATOM 1624 N N . VAL A 1 207 ? -7.350 9.799 13.762 1.00 92.50 207 VAL A N 1
ATOM 1625 C CA . VAL A 1 207 ? -8.262 8.684 13.504 1.00 92.50 207 VAL A CA 1
ATOM 1626 C C . VAL A 1 207 ? -9.632 9.008 14.078 1.00 92.50 207 VAL A C 1
ATOM 1628 O O . VAL A 1 207 ? -9.768 9.289 15.272 1.00 92.50 207 VAL A O 1
ATOM 1631 N N . THR A 1 208 ? -10.663 8.920 13.239 1.00 95.38 208 THR A N 1
ATOM 1632 C CA . THR A 1 208 ? -12.063 9.049 13.651 1.00 95.38 208 THR A CA 1
ATOM 1633 C C . THR A 1 208 ? -12.681 7.668 13.818 1.00 95.38 208 THR A C 1
ATOM 1635 O O . THR A 1 208 ? -12.679 6.863 12.884 1.00 95.38 208 THR A O 1
ATOM 1638 N N . VAL A 1 209 ? -13.258 7.396 14.990 1.00 96.12 209 VAL A N 1
ATOM 1639 C CA . VAL A 1 209 ? -13.929 6.128 15.297 1.00 96.12 209 VAL A CA 1
ATOM 1640 C C . VAL A 1 209 ? -15.327 6.335 15.883 1.00 96.12 209 VAL A C 1
ATOM 1642 O O . VAL A 1 209 ? -15.599 7.300 16.596 1.00 96.12 209 VAL A O 1
ATOM 1645 N N . TYR A 1 210 ? -16.218 5.390 15.612 1.00 97.50 210 TYR A N 1
ATOM 1646 C CA . TYR A 1 210 ? -17.516 5.226 16.250 1.00 97.50 210 TYR A CA 1
ATOM 1647 C C . TYR A 1 210 ? -17.403 4.227 17.403 1.00 97.50 210 TYR A C 1
ATOM 1649 O O . TYR A 1 210 ? -16.825 3.152 17.245 1.00 97.50 210 TYR A O 1
ATOM 1657 N N . ASN A 1 211 ? -17.973 4.560 18.561 1.00 97.69 211 ASN A N 1
ATOM 1658 C CA . ASN A 1 211 ? -18.083 3.657 19.702 1.00 97.69 211 ASN A CA 1
ATOM 1659 C C . ASN A 1 211 ? -19.491 3.037 19.758 1.00 97.69 211 ASN A C 1
ATOM 1661 O O . ASN A 1 211 ? -20.417 3.710 20.224 1.00 97.69 211 ASN A O 1
ATOM 1665 N N . PRO A 1 212 ? -19.665 1.751 19.394 1.00 95.12 212 PRO A N 1
ATOM 1666 C CA . PRO A 1 212 ? -20.979 1.107 19.397 1.00 95.12 212 PRO A CA 1
ATOM 1667 C C . PRO A 1 212 ? -21.636 1.043 20.779 1.00 95.12 212 PRO A C 1
ATOM 1669 O O . PRO A 1 212 ? -22.856 0.985 20.876 1.00 95.12 212 PRO A O 1
ATOM 1672 N N . LYS A 1 213 ? -20.846 1.068 21.863 1.00 95.00 213 LYS A N 1
ATOM 1673 C CA . LYS A 1 213 ? -21.376 0.982 23.232 1.00 95.00 213 LYS A CA 1
ATOM 1674 C C . LYS A 1 213 ? -21.998 2.289 23.707 1.00 95.00 213 LYS A C 1
ATOM 1676 O O . LYS A 1 213 ? -22.926 2.255 24.505 1.00 95.00 213 LYS A O 1
ATOM 1681 N N . SER A 1 214 ? -21.461 3.428 23.270 1.00 96.69 214 SER A N 1
ATOM 1682 C CA . SER A 1 214 ? -21.937 4.747 23.705 1.00 96.69 214 SER A CA 1
ATOM 1683 C C . SER A 1 214 ? -22.693 5.512 22.623 1.00 96.69 214 SER A C 1
ATOM 1685 O O . SER A 1 214 ? -23.259 6.555 22.924 1.00 96.69 214 SER A O 1
ATOM 1687 N N . GLY A 1 215 ? -22.655 5.054 21.369 1.00 97.12 215 GLY A N 1
ATOM 1688 C CA . GLY A 1 215 ? -23.224 5.761 20.220 1.00 97.12 215 GLY A CA 1
ATOM 1689 C C . GLY A 1 215 ? -22.456 7.022 19.803 1.00 97.12 215 GLY A C 1
ATOM 1690 O O . GLY A 1 215 ? -22.890 7.720 18.892 1.00 97.12 215 GLY A O 1
ATOM 1691 N N . ASN A 1 216 ? -21.316 7.315 20.437 1.00 97.44 216 ASN A N 1
ATOM 1692 C CA . ASN A 1 216 ? -20.556 8.540 20.189 1.00 97.44 216 ASN A CA 1
ATOM 1693 C C . ASN A 1 216 ? -19.488 8.324 19.117 1.00 97.44 216 ASN A C 1
ATOM 1695 O O . ASN A 1 216 ? -18.888 7.251 19.025 1.00 97.44 216 ASN A O 1
ATOM 1699 N N . VAL A 1 217 ? -19.203 9.390 18.375 1.00 97.44 217 VAL A N 1
ATOM 1700 C CA . VAL A 1 217 ? -18.032 9.497 17.504 1.00 97.44 217 VAL A CA 1
ATOM 1701 C C . VAL A 1 217 ? -16.932 10.231 18.261 1.00 97.44 217 VAL A C 1
ATOM 1703 O O . VAL A 1 217 ? -17.204 11.197 18.976 1.00 97.44 217 VAL A O 1
ATOM 1706 N N . LEU A 1 218 ? -15.694 9.772 18.114 1.00 96.69 218 LEU A N 1
ATOM 1707 C CA . LEU A 1 218 ? -14.515 10.444 18.646 1.00 96.69 218 LEU A CA 1
ATOM 1708 C C . LEU A 1 218 ? -13.433 10.527 17.570 1.00 96.69 218 LEU A C 1
ATOM 1710 O O . LEU A 1 218 ? -13.294 9.612 16.761 1.00 96.69 218 LEU A O 1
ATOM 1714 N N . SER A 1 219 ? -12.664 11.609 17.601 1.00 96.12 219 SER A N 1
ATOM 1715 C CA . SER A 1 219 ? -11.437 11.763 16.822 1.00 96.12 219 SER A CA 1
ATOM 1716 C C . SER A 1 219 ? -10.261 11.905 17.775 1.00 96.12 219 SER A C 1
ATOM 1718 O O . SER A 1 219 ? -10.365 12.581 18.804 1.00 96.12 219 SER A O 1
ATOM 1720 N N . GLU A 1 220 ? -9.150 11.260 17.446 1.00 94.75 220 GLU A N 1
ATOM 1721 C CA . GLU A 1 220 ? -7.927 11.335 18.233 1.00 94.75 220 GLU A CA 1
ATOM 1722 C C . GLU A 1 220 ? -6.699 11.296 17.330 1.00 94.75 220 GLU A C 1
ATOM 1724 O O . GLU A 1 220 ? -6.604 10.460 16.435 1.00 94.75 220 GLU A O 1
ATOM 1729 N N . THR A 1 221 ? -5.742 12.185 17.591 1.00 94.56 221 THR A N 1
ATOM 1730 C CA . THR A 1 221 ? -4.438 12.161 16.933 1.00 94.56 221 THR A CA 1
ATOM 1731 C C . THR A 1 221 ? -3.544 11.116 17.589 1.00 94.56 221 THR A C 1
ATOM 1733 O O . THR A 1 221 ? -3.168 11.251 18.754 1.00 94.56 221 THR A O 1
ATOM 1736 N N . LEU A 1 222 ? -3.188 10.084 16.833 1.00 90.56 222 LEU A N 1
ATOM 1737 C CA . LEU A 1 222 ? -2.321 8.999 17.266 1.00 90.56 222 LEU A CA 1
ATOM 1738 C C . LEU A 1 222 ? -0.908 9.180 16.709 1.00 90.56 222 LEU A C 1
ATOM 1740 O O . LEU A 1 222 ? -0.756 9.620 15.568 1.00 90.56 222 LEU A O 1
ATOM 1744 N N . PRO A 1 223 ? 0.142 8.799 17.460 1.00 89.56 223 PRO A N 1
ATOM 1745 C CA . PRO A 1 223 ? 1.460 8.665 16.864 1.00 89.56 223 PRO A CA 1
ATOM 1746 C C . PRO A 1 223 ? 1.420 7.591 15.773 1.00 89.56 223 PRO A C 1
ATOM 1748 O O . PRO A 1 223 ? 0.669 6.616 15.870 1.00 89.56 223 PRO A O 1
ATOM 1751 N N . VAL A 1 224 ? 2.254 7.770 14.756 1.00 85.56 224 VAL A N 1
ATOM 1752 C CA . VAL A 1 224 ? 2.485 6.761 13.727 1.00 85.56 224 VAL A CA 1
ATOM 1753 C C . VAL A 1 224 ? 3.844 6.120 13.936 1.00 85.56 224 VAL A C 1
ATOM 1755 O O . VAL A 1 224 ? 4.786 6.749 14.426 1.00 85.56 224 VAL A O 1
ATOM 1758 N N . TYR A 1 225 ? 3.947 4.857 13.559 1.00 81.25 225 TYR A N 1
ATOM 1759 C CA . TYR A 1 225 ? 5.167 4.079 13.695 1.00 81.25 225 TYR A CA 1
ATOM 1760 C C . TYR A 1 225 ? 5.499 3.439 12.362 1.00 81.25 225 TYR A C 1
ATOM 1762 O O . TYR A 1 225 ? 4.600 3.000 11.643 1.00 81.25 225 TYR A O 1
ATOM 1770 N N . ASP A 1 226 ? 6.791 3.360 12.047 1.00 79.31 226 ASP A N 1
ATOM 1771 C CA . ASP A 1 226 ? 7.212 2.536 10.926 1.00 79.31 226 ASP A CA 1
ATOM 1772 C C . ASP A 1 226 ? 6.863 1.060 11.192 1.00 79.31 226 ASP A C 1
ATOM 1774 O O . ASP A 1 226 ? 6.778 0.611 12.341 1.00 79.31 226 ASP A O 1
ATOM 1778 N N . HIS A 1 227 ? 6.647 0.291 10.126 1.00 68.25 227 HIS A N 1
ATOM 1779 C CA . HIS A 1 227 ? 6.235 -1.110 10.249 1.00 68.25 227 HIS A CA 1
ATOM 1780 C C . HIS A 1 227 ? 7.204 -1.968 11.089 1.00 68.25 227 HIS A C 1
ATOM 1782 O O . HIS A 1 227 ? 6.766 -2.835 11.849 1.00 68.25 227 HIS A O 1
ATOM 1788 N N . SER A 1 228 ? 8.516 -1.712 11.013 1.00 67.69 228 SER A N 1
ATOM 1789 C CA . SER A 1 228 ? 9.502 -2.427 11.838 1.00 67.69 228 SER A CA 1
ATOM 1790 C C . SER A 1 228 ? 9.338 -2.144 13.333 1.00 67.69 228 SER A C 1
ATOM 1792 O O . SER A 1 228 ? 9.502 -3.045 14.157 1.00 67.69 228 SER A O 1
ATOM 1794 N N . HIS A 1 229 ? 8.971 -0.917 13.689 1.00 69.50 229 HIS A N 1
ATOM 1795 C CA . HIS A 1 229 ? 8.714 -0.489 15.054 1.00 69.50 229 HIS A CA 1
ATOM 1796 C C . HIS A 1 229 ? 7.377 -1.048 15.558 1.00 69.50 229 HIS A C 1
ATOM 1798 O O . HIS A 1 229 ? 7.311 -1.555 16.678 1.00 69.50 229 HIS A O 1
ATOM 1804 N N . LEU A 1 230 ? 6.333 -1.061 14.723 1.00 65.88 230 LEU A N 1
ATOM 1805 C CA . LEU A 1 230 ? 5.045 -1.672 15.073 1.00 65.88 230 LEU A CA 1
ATOM 1806 C C . LEU A 1 230 ? 5.200 -3.137 15.454 1.00 65.88 230 LEU A C 1
ATOM 1808 O O . LEU A 1 230 ? 4.664 -3.563 16.471 1.00 65.88 230 LEU A O 1
ATOM 1812 N N . GLN A 1 231 ? 5.988 -3.903 14.701 1.00 64.69 231 GLN A N 1
ATOM 1813 C CA . GLN A 1 231 ? 6.213 -5.307 15.024 1.00 64.69 231 GLN A CA 1
ATOM 1814 C C . GLN A 1 231 ? 6.846 -5.503 16.410 1.00 64.69 231 GLN A C 1
ATOM 1816 O O . GLN A 1 231 ? 6.452 -6.410 17.144 1.00 64.69 231 GLN A O 1
ATOM 1821 N N . ALA A 1 232 ? 7.775 -4.630 16.805 1.00 66.25 232 ALA A N 1
ATOM 1822 C CA . ALA A 1 232 ? 8.352 -4.644 18.147 1.00 66.25 232 ALA A CA 1
ATOM 1823 C C . ALA A 1 232 ? 7.321 -4.274 19.231 1.00 66.25 232 ALA A C 1
ATOM 1825 O O . ALA A 1 232 ? 7.233 -4.959 20.251 1.00 66.25 232 ALA A O 1
ATOM 1826 N N . ILE A 1 233 ? 6.511 -3.241 18.981 1.00 65.81 233 ILE A N 1
ATOM 1827 C CA . ILE A 1 233 ? 5.435 -2.781 19.871 1.00 65.81 233 ILE A CA 1
ATOM 1828 C C . ILE A 1 233 ? 4.408 -3.896 20.098 1.00 65.81 233 ILE A C 1
ATOM 1830 O O . ILE A 1 233 ? 4.083 -4.219 21.239 1.00 65.81 233 ILE A O 1
ATOM 1834 N N . TRP A 1 234 ? 3.924 -4.536 19.035 1.00 65.38 234 TRP A N 1
ATOM 1835 C CA . TRP A 1 234 ? 2.912 -5.588 19.142 1.00 65.38 234 TRP A CA 1
ATOM 1836 C C . TRP A 1 234 ? 3.425 -6.799 19.924 1.00 65.38 234 TRP A C 1
ATOM 1838 O O . TRP A 1 234 ? 2.745 -7.272 20.840 1.00 65.38 234 TRP A O 1
ATOM 1848 N N . ASN A 1 235 ? 4.667 -7.217 19.663 1.00 64.25 235 ASN A N 1
ATOM 1849 C CA . ASN A 1 235 ? 5.322 -8.282 20.421 1.00 64.25 235 ASN A CA 1
ATOM 1850 C C . ASN A 1 235 ? 5.433 -7.947 21.920 1.00 64.25 235 ASN A C 1
ATOM 1852 O O . ASN A 1 235 ? 5.236 -8.828 22.757 1.00 64.25 235 ASN A O 1
ATOM 1856 N N . GLN A 1 236 ? 5.704 -6.686 22.273 1.00 59.06 236 GLN A N 1
ATOM 1857 C CA . GLN A 1 236 ? 5.774 -6.233 23.666 1.00 59.06 236 GLN A CA 1
ATOM 1858 C C . GLN A 1 236 ? 4.419 -6.319 24.387 1.00 59.06 236 GLN A C 1
ATOM 1860 O O . GLN A 1 236 ? 4.378 -6.629 25.577 1.00 59.06 236 GLN A O 1
ATOM 1865 N N . TYR A 1 237 ? 3.309 -6.089 23.684 1.00 57.91 237 TYR A N 1
ATOM 1866 C CA . TYR A 1 237 ? 1.962 -6.142 24.264 1.00 57.91 237 TYR A CA 1
ATOM 1867 C C . TYR A 1 237 ? 1.359 -7.553 24.319 1.00 57.91 237 TYR A C 1
ATOM 1869 O O . TYR A 1 237 ? 0.169 -7.700 24.595 1.00 57.91 237 TYR A O 1
ATOM 1877 N N . GLY A 1 238 ? 2.144 -8.600 24.035 1.00 44.19 238 GLY A N 1
ATOM 1878 C CA . GLY A 1 238 ? 1.631 -9.972 23.945 1.00 44.19 238 GLY A CA 1
ATOM 1879 C C . GLY A 1 238 ? 0.629 -10.161 22.801 1.00 44.19 238 GLY A C 1
ATOM 1880 O O . GLY A 1 238 ? 0.028 -11.227 22.666 1.00 44.19 238 GLY A O 1
ATOM 1881 N N . ILE A 1 239 ? 0.478 -9.146 21.946 1.00 47.19 239 ILE A N 1
ATOM 1882 C CA . ILE A 1 239 ? -0.200 -9.246 20.665 1.00 47.19 239 ILE A CA 1
ATOM 1883 C C . ILE A 1 239 ? 0.833 -9.870 19.747 1.00 47.19 239 ILE A C 1
ATOM 1885 O O . ILE A 1 239 ? 1.549 -9.196 19.009 1.00 47.19 239 ILE A O 1
ATOM 1889 N N . ILE A 1 240 ? 0.961 -11.192 19.847 1.00 35.75 240 ILE A N 1
ATOM 1890 C CA . ILE A 1 240 ? 1.780 -11.930 18.902 1.00 35.75 240 ILE A CA 1
ATOM 1891 C C . ILE A 1 240 ? 1.188 -11.607 17.529 1.00 35.75 240 ILE A C 1
ATOM 1893 O O . ILE A 1 240 ? 0.025 -11.912 17.244 1.00 35.75 240 ILE A O 1
ATOM 1897 N N . LEU A 1 241 ? 1.975 -10.945 16.682 1.00 40.00 241 LEU A N 1
ATOM 1898 C CA . LEU A 1 241 ? 1.730 -10.927 15.249 1.00 40.00 241 LEU A CA 1
ATOM 1899 C C . LEU A 1 241 ? 1.8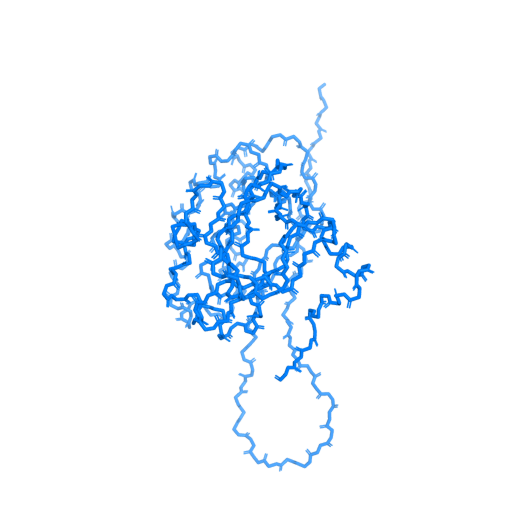44 -12.381 14.810 1.00 40.00 241 LEU A C 1
ATOM 1901 O O . LEU A 1 241 ? 2.929 -12.886 14.537 1.00 40.00 241 LEU A O 1
ATOM 1905 N N . LEU A 1 242 ? 0.720 -13.092 14.863 1.00 34.78 242 LEU A N 1
ATOM 1906 C CA . LEU A 1 242 ? 0.613 -14.487 14.476 1.00 34.78 242 LEU A CA 1
ATOM 1907 C C . LEU A 1 242 ? 0.717 -14.549 12.954 1.00 34.78 242 LEU A C 1
ATOM 1909 O O . LEU A 1 242 ? -0.263 -14.786 12.261 1.00 34.78 242 LEU A O 1
ATOM 1913 N N . SER A 1 243 ? 1.922 -14.341 12.435 1.00 32.62 243 SER A N 1
ATOM 1914 C CA . SER A 1 243 ? 2.263 -14.549 11.031 1.00 32.62 243 SER A CA 1
ATOM 1915 C C . SER A 1 243 ? 2.167 -16.025 10.619 1.00 32.62 243 SER A C 1
ATOM 1917 O O . SER A 1 243 ? 2.356 -16.326 9.449 1.00 32.62 243 SER A O 1
ATOM 1919 N N . ASN A 1 244 ? 1.860 -16.944 11.552 1.00 26.88 244 ASN A N 1
ATOM 1920 C CA . ASN A 1 244 ? 1.945 -18.393 11.346 1.00 26.88 244 ASN A CA 1
ATOM 1921 C C . ASN A 1 244 ? 0.823 -19.247 11.983 1.00 26.88 244 ASN A C 1
ATOM 1923 O O . ASN A 1 244 ? 0.994 -20.461 12.076 1.00 26.88 244 ASN A O 1
ATOM 1927 N N . ILE A 1 245 ? -0.322 -18.693 12.410 1.00 24.08 245 ILE A N 1
ATOM 1928 C CA . ILE A 1 245 ? -1.447 -19.546 12.858 1.00 24.08 245 ILE A CA 1
ATOM 1929 C C . ILE A 1 245 ? -2.421 -19.790 11.706 1.00 24.08 245 ILE A C 1
ATOM 1931 O O . ILE A 1 245 ? -3.136 -18.887 11.278 1.00 24.08 245 ILE A O 1
ATOM 1935 N N . ARG A 1 246 ? -2.444 -21.044 11.238 1.00 24.36 246 ARG A N 1
ATOM 1936 C CA . ARG A 1 246 ? -3.576 -21.624 10.510 1.00 24.36 246 ARG A CA 1
ATOM 1937 C C . ARG A 1 246 ? -4.716 -21.843 11.508 1.00 24.36 246 ARG A C 1
ATOM 1939 O O . ARG A 1 246 ? -4.507 -22.530 12.507 1.00 24.36 246 ARG A O 1
ATOM 1946 N N . LEU A 1 247 ? -5.874 -21.248 11.233 1.00 26.23 247 LEU A N 1
ATOM 1947 C CA . LEU A 1 247 ? -7.165 -21.738 11.720 1.00 26.23 247 LEU A CA 1
ATOM 1948 C C . LEU A 1 247 ? -7.725 -22.705 10.677 1.00 26.23 247 LEU A C 1
ATOM 1950 O O . LEU A 1 247 ? -7.565 -22.395 9.473 1.00 26.23 247 LEU A O 1
#

pLDDT: mean 72.46, std 21.92, range [24.08, 97.88]

Foldseek 3Di:
DDPPPPPDQPWDDFDQPDDDDPDDDDDDDDPPPPPQRQATEIESPQPPDDDWDALVNLLVVLVVLLVCCVVPVRDPVVLVHPSVVLCVVQSVQLSPDGHQQSNQVSSQVSQVSSLGPRYHYHNGNHLFWKAFQFKWFDDPLFTFTCDHDPPDPDDGGWTWQDKPPDGLQNVCVVVVNHSVCVCVSCVVVPDRVTTSDTDSDQAFMWIWTADPVVRDIDIDTGGMDTPVVSCVVCVVVVVNPCPDDDD

Organism: NCBI:txid90970

Radius of gyration: 21.36 Å; chains: 1; bounding box: 61×60×48 Å